Protein AF-A0A7Y8Y1A5-F1 (afdb_monomer_lite)

Structure (mmCIF, N/CA/C/O backbone):
data_AF-A0A7Y8Y1A5-F1
#
_entry.id   AF-A0A7Y8Y1A5-F1
#
loop_
_atom_site.group_PDB
_atom_site.id
_atom_site.type_symbol
_atom_site.label_atom_id
_atom_site.label_alt_id
_atom_site.label_comp_id
_atom_site.label_asym_id
_atom_site.label_entity_id
_atom_site.label_seq_id
_atom_site.pdbx_PDB_ins_code
_atom_site.Cartn_x
_atom_site.Cartn_y
_atom_site.Cartn_z
_atom_site.occupancy
_atom_site.B_iso_or_equiv
_atom_site.auth_seq_id
_atom_site.auth_comp_id
_atom_site.auth_asym_id
_atom_site.auth_atom_id
_atom_site.pdbx_PDB_model_num
ATOM 1 N N . MET A 1 1 ? -33.165 10.543 34.743 1.00 36.28 1 MET A N 1
ATOM 2 C CA . MET A 1 1 ? -31.733 10.177 34.665 1.00 36.28 1 MET A CA 1
ATOM 3 C C . MET A 1 1 ? -31.633 8.753 34.142 1.00 36.28 1 MET A C 1
ATOM 5 O O . MET A 1 1 ? -32.005 7.841 34.863 1.00 36.28 1 MET A O 1
ATOM 9 N N . LYS A 1 2 ? -31.235 8.559 32.878 1.00 34.22 2 LYS A N 1
ATOM 10 C CA . LYS A 1 2 ? -30.906 7.225 32.352 1.00 34.22 2 LYS A CA 1
ATOM 11 C C . LYS A 1 2 ? -29.453 6.919 32.714 1.00 34.22 2 LYS A C 1
ATOM 13 O O . LYS A 1 2 ? -28.606 7.803 32.608 1.00 34.22 2 LYS A O 1
ATOM 18 N N . ALA A 1 3 ? -29.227 5.710 33.216 1.00 34.75 3 ALA A N 1
ATOM 19 C CA . ALA A 1 3 ? -27.954 5.229 33.724 1.00 34.75 3 ALA A CA 1
ATOM 20 C C . ALA A 1 3 ? -26.822 5.446 32.707 1.00 34.75 3 ALA A C 1
ATOM 22 O O . ALA A 1 3 ? -26.944 5.068 31.543 1.00 34.75 3 ALA A O 1
ATOM 23 N N . ARG A 1 4 ? -25.722 6.058 33.162 1.00 38.09 4 ARG A N 1
ATOM 24 C CA . ARG A 1 4 ? -24.427 5.929 32.498 1.00 38.09 4 ARG A CA 1
ATOM 25 C C . ARG A 1 4 ? -23.991 4.488 32.727 1.00 38.09 4 ARG A C 1
ATOM 27 O O . ARG A 1 4 ? -23.640 4.139 33.850 1.00 38.09 4 ARG A O 1
ATOM 34 N N . ASN A 1 5 ? -24.064 3.659 31.693 1.00 34.34 5 ASN A N 1
ATOM 35 C CA . ASN A 1 5 ? -23.315 2.412 31.697 1.00 34.34 5 ASN A CA 1
ATOM 36 C C . ASN A 1 5 ? -21.837 2.808 31.747 1.00 34.34 5 ASN A C 1
ATOM 38 O O . ASN A 1 5 ? -21.352 3.477 30.833 1.00 34.34 5 ASN A O 1
ATOM 42 N N . ASN A 1 6 ? -21.146 2.450 32.830 1.00 35.66 6 ASN A N 1
ATOM 43 C CA . ASN A 1 6 ? -19.694 2.365 32.794 1.00 35.66 6 ASN A CA 1
ATOM 44 C C . ASN A 1 6 ? -19.368 1.397 31.656 1.00 35.66 6 ASN A C 1
ATOM 46 O O . ASN A 1 6 ? -19.831 0.257 31.667 1.00 35.66 6 ASN A O 1
ATOM 50 N N . ILE A 1 7 ? -18.648 1.875 30.643 1.00 41.00 7 ILE A N 1
ATOM 51 C CA . ILE A 1 7 ? -18.104 1.026 29.585 1.00 41.00 7 ILE A CA 1
ATOM 52 C C . ILE A 1 7 ? -16.988 0.218 30.254 1.00 41.00 7 ILE A C 1
ATOM 54 O O . ILE A 1 7 ? -15.828 0.621 30.286 1.00 41.00 7 ILE A O 1
ATOM 58 N N . GLU A 1 8 ? -17.373 -0.866 30.920 1.00 40.62 8 GLU A N 1
ATOM 59 C CA . GLU A 1 8 ? -16.448 -1.801 31.536 1.00 40.62 8 GLU A CA 1
ATOM 60 C C . GLU A 1 8 ? -15.797 -2.619 30.420 1.00 40.62 8 GLU A C 1
ATOM 62 O O . GLU A 1 8 ? -16.447 -3.395 29.723 1.00 40.62 8 GLU A O 1
ATOM 67 N N . THR A 1 9 ? -14.481 -2.446 30.284 1.00 36.97 9 THR A N 1
ATOM 68 C CA . THR A 1 9 ? -13.577 -3.187 29.387 1.00 36.97 9 THR A CA 1
ATOM 69 C C . THR A 1 9 ? -13.780 -2.937 27.891 1.00 36.97 9 THR A C 1
ATOM 71 O O . THR A 1 9 ? -14.479 -3.651 27.182 1.00 36.97 9 THR A O 1
ATOM 74 N N . ILE A 1 10 ? -13.039 -1.956 27.379 1.00 41.09 10 ILE A N 1
ATOM 75 C CA . ILE A 1 10 ? -12.719 -1.855 25.956 1.00 41.09 10 ILE A CA 1
ATOM 76 C C . ILE A 1 10 ? -11.827 -3.048 25.563 1.00 41.09 10 ILE A C 1
ATOM 78 O O . ILE A 1 10 ? -10.679 -3.148 26.002 1.00 41.09 10 ILE A O 1
ATOM 82 N N . THR A 1 11 ? -12.345 -3.945 24.723 1.00 41.59 11 THR A N 1
ATOM 83 C CA . THR A 1 11 ? -11.603 -5.063 24.104 1.00 41.59 11 THR A CA 1
ATOM 84 C C . THR A 1 11 ? -11.140 -4.758 22.670 1.00 41.59 11 THR A C 1
ATOM 86 O O . THR A 1 11 ? -10.810 -5.683 21.937 1.00 41.59 11 THR A O 1
ATOM 89 N N . GLY A 1 12 ? -11.141 -3.483 22.262 1.00 49.41 12 GLY A N 1
ATOM 90 C CA . GLY A 1 12 ? -10.744 -3.024 20.922 1.00 49.41 12 GLY A CA 1
ATOM 91 C C . GLY A 1 12 ? -9.233 -2.827 20.748 1.00 49.41 12 GLY A C 1
ATOM 92 O O . GLY A 1 12 ? -8.458 -3.054 21.682 1.00 49.41 12 GLY A O 1
ATOM 93 N N . ILE A 1 13 ? -8.819 -2.385 19.553 1.00 57.84 13 ILE A N 1
ATOM 94 C CA . ILE A 1 13 ? -7.427 -2.028 19.233 1.00 57.84 13 ILE A CA 1
ATOM 95 C C . ILE A 1 13 ? -6.951 -1.009 20.273 1.00 57.84 13 ILE A C 1
ATOM 97 O O . ILE A 1 13 ? -7.545 0.061 20.437 1.00 57.84 13 ILE A O 1
ATOM 101 N N . LYS A 1 14 ? -5.917 -1.387 21.032 1.00 53.38 14 LYS A N 1
ATOM 102 C CA . LYS A 1 14 ? -5.435 -0.606 22.181 1.00 53.38 14 LYS A CA 1
ATOM 103 C C . LYS A 1 14 ? -4.434 0.469 21.781 1.00 53.38 14 LYS A C 1
ATOM 105 O O . LYS A 1 14 ? -4.364 1.492 22.451 1.00 53.38 14 LYS A O 1
ATOM 110 N N . GLU A 1 15 ? -3.696 0.247 20.699 1.00 59.88 15 GLU A N 1
ATOM 111 C CA . GLU A 1 15 ? -2.704 1.181 20.184 1.00 59.88 15 GLU A CA 1
ATOM 112 C C . GLU A 1 15 ? -2.468 0.903 18.698 1.00 59.88 15 GLU A C 1
ATOM 114 O O . GLU A 1 15 ? -2.483 -0.254 18.275 1.00 59.88 15 GLU A O 1
ATOM 119 N N . PHE A 1 16 ? -2.286 1.965 17.915 1.00 69.12 16 PHE A N 1
ATOM 120 C CA . PHE A 1 16 ? -1.773 1.861 16.552 1.00 69.12 16 PHE A CA 1
ATOM 121 C C . PHE A 1 16 ? -0.279 2.059 16.592 1.00 69.12 16 PHE A C 1
ATOM 123 O O . PHE A 1 16 ? 0.204 2.992 17.235 1.00 69.12 16 PHE A O 1
ATOM 130 N N . ASP A 1 17 ? 0.422 1.236 15.836 1.00 77.06 17 ASP A N 1
ATOM 131 C CA . ASP A 1 17 ? 1.867 1.271 15.771 1.00 77.06 17 ASP A CA 1
ATOM 132 C C . ASP A 1 17 ? 2.297 1.743 14.381 1.00 77.06 17 ASP A C 1
ATOM 134 O O . ASP A 1 17 ? 2.280 0.988 13.413 1.00 77.06 17 ASP A O 1
ATOM 138 N N . LEU A 1 18 ? 2.663 3.023 14.278 1.00 80.38 18 LEU A N 1
ATOM 139 C CA . LEU A 1 18 ? 3.147 3.634 13.031 1.00 80.38 18 LEU A CA 1
ATOM 140 C C . LEU A 1 18 ? 4.571 3.184 12.652 1.00 80.38 18 LEU A C 1
ATOM 142 O O . LEU A 1 18 ? 5.098 3.600 11.613 1.00 80.38 18 LEU A O 1
ATOM 146 N N . ASP A 1 19 ? 5.180 2.359 13.501 1.00 84.19 19 ASP A N 1
ATOM 147 C CA . ASP A 1 19 ? 6.489 1.751 13.321 1.00 84.19 19 ASP A CA 1
ATOM 148 C C . ASP A 1 19 ? 6.373 0.236 13.044 1.00 84.19 19 ASP A C 1
ATOM 150 O O . ASP A 1 19 ? 7.375 -0.398 12.716 1.00 84.19 19 ASP A O 1
ATOM 154 N N . ALA A 1 20 ? 5.164 -0.342 13.096 1.00 88.19 20 ALA A N 1
ATOM 155 C CA . ALA A 1 20 ? 4.931 -1.755 12.810 1.00 88.19 20 ALA A CA 1
ATOM 156 C C . ALA A 1 20 ? 5.167 -2.096 11.336 1.00 88.19 20 ALA A C 1
ATOM 158 O O . ALA A 1 20 ? 4.709 -1.386 10.437 1.00 88.19 20 ALA A O 1
ATOM 159 N N . ASP A 1 21 ? 5.814 -3.233 11.092 1.00 94.12 21 ASP A N 1
ATOM 160 C CA . ASP A 1 21 ? 6.070 -3.741 9.746 1.00 94.12 21 ASP A CA 1
ATOM 161 C C . ASP A 1 21 ? 4.792 -3.863 8.900 1.00 94.12 21 ASP A C 1
ATOM 163 O O . ASP A 1 21 ? 3.696 -4.143 9.393 1.00 94.12 21 ASP A O 1
ATOM 167 N N . ILE A 1 22 ? 4.965 -3.668 7.595 1.00 95.06 22 ILE A N 1
ATOM 168 C CA . ILE A 1 22 ? 3.932 -3.876 6.583 1.00 95.06 22 ILE A CA 1
ATOM 169 C C . ILE A 1 22 ? 4.047 -5.326 6.127 1.00 95.06 22 ILE A C 1
ATOM 171 O O . ILE A 1 22 ? 5.069 -5.730 5.566 1.00 95.06 22 ILE A O 1
ATOM 175 N N . ILE A 1 23 ? 3.001 -6.110 6.366 1.00 95.06 23 ILE A N 1
ATOM 176 C CA . ILE A 1 23 ? 2.947 -7.517 5.976 1.00 95.06 23 ILE A CA 1
ATOM 177 C C . ILE A 1 23 ? 1.798 -7.668 4.969 1.00 95.06 23 ILE A C 1
ATOM 179 O O . ILE A 1 23 ? 0.635 -7.656 5.390 1.00 95.06 23 ILE A O 1
ATOM 183 N N . PRO A 1 24 ? 2.094 -7.793 3.658 1.00 93.94 24 PRO A N 1
ATOM 184 C CA . PRO A 1 24 ? 1.080 -8.061 2.637 1.00 93.94 24 PRO A CA 1
ATOM 185 C C . PRO A 1 24 ? 0.185 -9.249 3.019 1.00 93.94 24 PRO A C 1
ATOM 187 O O . PRO A 1 24 ? 0.604 -10.132 3.769 1.00 93.94 24 PRO A O 1
ATOM 190 N N . GLU A 1 25 ? -1.075 -9.225 2.582 1.00 91.94 25 GLU A N 1
ATOM 191 C CA . GLU A 1 25 ? -2.164 -10.150 2.970 1.00 91.94 25 GLU A CA 1
ATOM 192 C C . GLU A 1 25 ? -2.549 -10.186 4.463 1.00 91.94 25 GLU A C 1
ATOM 194 O O . GLU A 1 25 ? -3.596 -10.733 4.819 1.00 91.94 25 GLU A O 1
ATOM 199 N N . VAL A 1 26 ? -1.735 -9.622 5.360 1.00 93.75 26 VAL A N 1
ATOM 200 C CA . VAL A 1 26 ? -1.949 -9.695 6.810 1.00 93.75 26 VAL A CA 1
ATOM 201 C C . VAL A 1 26 ? -2.418 -8.357 7.357 1.00 93.75 26 VAL A C 1
ATOM 203 O O . VAL A 1 26 ? -3.487 -8.310 7.969 1.00 93.75 26 VAL A O 1
ATOM 206 N N . GLY A 1 27 ? -1.640 -7.291 7.160 1.00 92.38 27 GLY A N 1
ATOM 207 C CA . GLY A 1 27 ? -1.951 -5.962 7.675 1.00 92.38 27 GLY A CA 1
ATOM 208 C C . GLY A 1 27 ? -0.736 -5.062 7.923 1.00 92.38 27 GLY A C 1
ATOM 209 O O . GLY A 1 27 ? 0.403 -5.399 7.597 1.00 92.38 27 GLY A O 1
ATOM 210 N N . ALA A 1 28 ? -1.008 -3.893 8.497 1.00 91.75 28 ALA A N 1
ATOM 211 C CA . ALA A 1 28 ? -0.037 -2.861 8.846 1.00 91.75 28 ALA A CA 1
ATOM 212 C C . ALA A 1 28 ? -0.568 -2.016 10.019 1.00 91.75 28 ALA A C 1
ATOM 214 O O . ALA A 1 28 ? -1.725 -2.143 10.424 1.00 91.75 28 ALA A O 1
ATOM 215 N N . GLY A 1 29 ? 0.268 -1.154 10.599 1.00 83.88 29 GLY A N 1
ATOM 216 C CA . GLY A 1 29 ? -0.154 -0.227 11.655 1.00 83.88 29 GLY A CA 1
ATOM 217 C C . GLY A 1 29 ? -0.485 -0.892 12.997 1.00 83.88 29 GLY A C 1
ATOM 218 O O . GLY A 1 29 ? -1.188 -0.296 13.814 1.00 83.88 29 GLY A O 1
ATOM 219 N N . GLY A 1 30 ? -0.061 -2.145 13.206 1.00 82.50 30 GLY A N 1
ATOM 220 C CA . GLY A 1 30 ? -0.502 -2.981 14.330 1.00 82.50 30 GLY A CA 1
ATOM 221 C C . GLY A 1 30 ? -1.904 -3.588 14.154 1.00 82.50 30 GLY A C 1
ATOM 222 O O . GLY A 1 30 ? -2.476 -4.099 15.115 1.00 82.50 30 GLY A O 1
ATOM 223 N N . ILE A 1 31 ? -2.462 -3.542 12.939 1.00 87.62 31 ILE A N 1
ATOM 224 C CA . ILE A 1 31 ? -3.803 -4.030 12.587 1.00 87.62 31 ILE A CA 1
ATOM 225 C C . ILE A 1 31 ? -3.691 -5.136 11.546 1.00 87.62 31 ILE A C 1
ATOM 227 O O . ILE A 1 31 ? -2.750 -5.165 10.759 1.00 87.62 31 ILE A O 1
ATOM 231 N N . SER A 1 32 ? -4.682 -6.023 11.509 1.00 91.94 32 SER A N 1
ATOM 232 C CA . SER A 1 32 ? -4.831 -7.046 10.476 1.00 91.94 32 SER A CA 1
ATOM 233 C C . SER A 1 32 ? -6.150 -6.927 9.714 1.00 91.94 32 SER A C 1
ATOM 235 O O . SER A 1 32 ? -7.126 -6.402 10.244 1.00 91.94 32 SER A O 1
ATOM 237 N N . PHE A 1 33 ? -6.240 -7.504 8.514 1.00 92.31 33 PHE A N 1
ATOM 238 C CA . PHE A 1 33 ? -7.508 -7.606 7.768 1.00 92.31 33 PHE A CA 1
ATOM 239 C C . PHE A 1 33 ? -8.590 -8.435 8.485 1.00 92.31 33 PHE A C 1
ATOM 241 O O . PHE A 1 33 ? -9.762 -8.392 8.121 1.00 92.31 33 PHE A O 1
ATOM 248 N N . LYS A 1 34 ? -8.229 -9.161 9.554 1.00 90.31 34 LYS A N 1
ATOM 249 C CA . LYS A 1 34 ? -9.193 -9.844 10.432 1.00 90.31 34 LYS A CA 1
ATOM 250 C C . LYS A 1 34 ? -9.935 -8.876 11.354 1.00 90.31 34 LYS A C 1
ATOM 252 O O . LYS A 1 34 ? -10.951 -9.262 11.929 1.00 90.31 34 LYS A O 1
ATOM 257 N N . ASN A 1 35 ? -9.420 -7.659 11.525 1.00 89.06 35 ASN A N 1
ATOM 258 C CA . ASN A 1 35 ? -10.078 -6.637 12.319 1.00 89.06 35 ASN A CA 1
ATOM 259 C C . ASN A 1 35 ? -11.314 -6.090 11.600 1.00 89.06 35 ASN A C 1
ATOM 261 O O . ASN A 1 35 ? -11.383 -6.015 10.374 1.00 89.06 35 ASN A O 1
ATOM 265 N N . THR A 1 36 ? -12.299 -5.693 12.394 1.00 84.31 36 THR A N 1
ATOM 266 C CA . THR A 1 36 ? -13.582 -5.156 11.931 1.00 84.31 36 THR A CA 1
ATOM 267 C C . THR A 1 36 ? -13.803 -3.760 12.483 1.00 84.31 36 THR A C 1
ATOM 269 O O . THR A 1 36 ? -13.158 -3.364 13.450 1.00 84.31 36 THR A O 1
ATOM 272 N N . LEU A 1 37 ? -14.779 -3.030 11.938 1.00 79.75 37 LEU A N 1
ATOM 273 C CA . LEU A 1 37 ? -15.158 -1.698 12.423 1.00 79.75 37 LEU A CA 1
ATOM 274 C C . LEU A 1 37 ? -15.346 -1.622 13.953 1.00 79.75 37 LEU A C 1
ATOM 276 O O . LEU A 1 37 ? -14.997 -0.614 14.563 1.00 79.75 37 LEU A O 1
ATOM 280 N N . LYS A 1 38 ? -15.859 -2.688 14.583 1.00 79.94 38 LYS A N 1
ATOM 281 C CA . LYS A 1 38 ? -16.069 -2.743 16.041 1.00 79.94 38 LYS A CA 1
ATOM 282 C C . LYS A 1 38 ? -14.763 -2.667 16.829 1.00 79.94 38 LYS A C 1
ATOM 284 O O . LYS A 1 38 ? -14.738 -2.092 17.911 1.00 79.94 38 LYS A O 1
ATOM 289 N N . ASP A 1 39 ? -13.670 -3.178 16.272 1.00 79.38 39 ASP A N 1
ATOM 290 C CA . ASP A 1 39 ? -12.363 -3.146 16.931 1.00 79.38 39 ASP A CA 1
ATOM 291 C C . ASP A 1 39 ? -11.798 -1.718 17.014 1.00 79.38 39 ASP A C 1
ATOM 293 O O . ASP A 1 39 ? -10.939 -1.444 17.851 1.00 79.38 39 ASP A O 1
ATOM 297 N N . PHE A 1 40 ? -12.312 -0.793 16.196 1.00 75.25 40 PHE A N 1
ATOM 298 C CA . PHE A 1 40 ? -11.948 0.625 16.198 1.00 75.25 40 PHE A CA 1
ATOM 299 C C . PHE A 1 40 ? -12.852 1.477 17.098 1.00 75.25 40 PHE A C 1
ATOM 301 O O . PHE A 1 40 ? -12.595 2.671 17.243 1.00 75.25 40 PHE A O 1
ATOM 308 N N . GLU A 1 41 ? -13.898 0.917 17.715 1.00 71.00 41 GLU A N 1
ATOM 309 C CA . GLU A 1 41 ? -14.878 1.686 18.499 1.00 71.00 41 GLU A CA 1
ATOM 310 C C . GLU A 1 41 ? -14.203 2.499 19.612 1.00 71.00 41 GLU A C 1
ATOM 312 O O . GLU A 1 41 ? -14.501 3.678 19.810 1.00 71.00 41 GLU A O 1
ATOM 317 N N . SER A 1 42 ? -13.217 1.908 20.285 1.00 65.88 42 SER A N 1
ATOM 318 C CA . SER A 1 42 ? -12.428 2.571 21.323 1.00 65.88 42 SER A CA 1
ATOM 319 C C . SER A 1 42 ? -11.563 3.700 20.813 1.00 65.88 42 SER A C 1
ATOM 321 O O . SER A 1 42 ? -11.377 4.685 21.506 1.00 65.88 42 SER A O 1
ATOM 323 N N . VAL A 1 43 ? -11.034 3.565 19.607 1.00 64.56 43 VAL A N 1
ATOM 324 C CA . VAL A 1 43 ? -10.165 4.551 18.972 1.00 64.56 43 VAL A CA 1
ATOM 325 C C . VAL A 1 43 ? -10.988 5.754 18.540 1.00 64.56 43 VAL A C 1
ATOM 327 O O . VAL A 1 43 ? -10.640 6.893 18.841 1.00 64.56 43 VAL A O 1
ATOM 330 N N . ILE A 1 44 ? -12.109 5.480 17.873 1.00 63.75 44 ILE A N 1
ATOM 331 C CA . ILE A 1 44 ? -13.072 6.484 17.420 1.00 63.75 44 ILE A CA 1
ATOM 332 C C . ILE A 1 44 ? -13.573 7.299 18.620 1.00 63.75 44 ILE A C 1
ATOM 334 O O . ILE A 1 44 ? -13.705 8.520 18.540 1.00 63.75 44 ILE A O 1
ATOM 338 N N . THR A 1 45 ? -13.823 6.632 19.750 1.00 60.75 45 THR A N 1
ATOM 339 C CA . THR A 1 45 ? -14.352 7.267 20.965 1.00 60.75 45 THR A CA 1
ATOM 340 C C . THR A 1 45 ? -13.274 7.895 21.853 1.00 60.75 45 THR A C 1
ATOM 342 O O . THR A 1 45 ? -13.528 8.944 22.439 1.00 60.75 45 THR A O 1
ATOM 345 N N . ALA A 1 46 ? -12.063 7.332 21.938 1.00 54.31 46 ALA A N 1
ATOM 346 C CA . ALA A 1 46 ? -10.956 7.868 22.742 1.00 54.31 46 ALA A CA 1
ATOM 347 C C . ALA A 1 46 ? -10.399 9.182 22.188 1.00 54.31 46 ALA A C 1
ATOM 349 O O . ALA A 1 46 ? -9.910 10.005 22.952 1.00 54.31 46 ALA A O 1
ATOM 350 N N . ASN A 1 47 ? -10.546 9.422 20.886 1.00 50.84 47 ASN A N 1
ATOM 351 C CA . ASN A 1 47 ? -10.184 10.677 20.229 1.00 50.84 47 ASN A CA 1
ATOM 352 C C . ASN A 1 47 ? -11.016 11.892 20.716 1.00 50.84 47 ASN A C 1
ATOM 354 O O . ASN A 1 47 ? -10.714 13.033 20.373 1.00 50.84 47 ASN A O 1
ATOM 358 N N . LEU A 1 48 ? -12.059 11.659 21.529 1.00 46.28 48 LEU A N 1
ATOM 359 C CA . LEU A 1 48 ? -12.762 12.694 22.298 1.00 46.28 48 LEU A CA 1
ATOM 360 C C . LEU A 1 48 ? -11.966 13.181 23.525 1.00 46.28 48 LEU A C 1
ATOM 362 O O . LEU A 1 48 ? -12.375 14.155 24.154 1.00 46.28 48 LEU A O 1
ATOM 366 N N . PHE A 1 49 ? -10.847 12.533 23.868 1.00 42.75 49 PHE A N 1
ATOM 367 C CA . PHE A 1 49 ? -9.999 12.873 25.007 1.00 42.75 49 PHE A CA 1
ATOM 368 C C . PHE A 1 49 ? -8.567 13.164 24.533 1.00 42.75 49 PHE A C 1
ATOM 370 O O . PHE A 1 49 ? -7.899 12.345 23.909 1.00 42.75 49 PHE A O 1
ATOM 377 N N . GLU A 1 50 ? -8.139 14.396 24.791 1.00 45.25 50 GLU A N 1
ATOM 378 C CA . GLU A 1 50 ? -6.963 15.078 24.250 1.00 45.25 50 GLU A CA 1
ATOM 379 C C . GLU A 1 50 ? -5.654 14.280 24.377 1.00 45.25 50 GLU A C 1
ATOM 381 O O . GLU A 1 50 ? -5.072 14.175 25.455 1.00 45.25 50 GLU A O 1
ATOM 386 N N . ASN A 1 51 ? -5.121 13.793 23.252 1.00 50.16 51 ASN A N 1
ATOM 387 C CA . ASN A 1 51 ? -3.712 13.422 23.155 1.00 50.16 51 ASN A CA 1
ATOM 388 C C . ASN A 1 51 ? -3.097 14.118 21.930 1.00 50.16 51 ASN A C 1
ATOM 390 O O . ASN A 1 51 ? -3.318 13.731 20.786 1.00 50.16 51 ASN A O 1
ATOM 394 N N . HIS A 1 52 ? -2.366 15.212 22.164 1.00 51.03 52 HIS A N 1
ATOM 395 C CA . HIS A 1 52 ? -2.031 16.226 21.149 1.00 51.03 52 HIS A CA 1
ATOM 396 C C . HIS A 1 52 ? -1.084 15.774 20.017 1.00 51.03 52 HIS A C 1
ATOM 398 O O . HIS A 1 52 ? -0.896 16.519 19.054 1.00 51.03 52 HIS A O 1
ATOM 404 N N . ASN A 1 53 ? -0.497 14.577 20.102 1.00 57.88 53 ASN A N 1
ATOM 405 C CA . ASN A 1 53 ? 0.495 14.094 19.135 1.00 57.88 53 ASN A CA 1
ATOM 406 C C . ASN A 1 53 ? -0.089 13.225 18.014 1.00 57.88 53 ASN A C 1
ATOM 408 O O . ASN A 1 53 ? 0.520 13.145 16.948 1.00 57.88 53 ASN A O 1
ATOM 412 N N . THR A 1 54 ? -1.267 12.634 18.217 1.00 64.56 54 THR A N 1
ATOM 413 C CA . THR A 1 54 ? -1.905 11.734 17.249 1.00 64.56 54 THR A CA 1
ATOM 414 C C . THR A 1 54 ? -3.265 12.292 16.870 1.00 64.56 54 THR A C 1
ATOM 416 O O . THR A 1 54 ? -4.075 12.622 17.729 1.00 64.56 54 THR A O 1
ATOM 419 N N . LYS A 1 55 ? -3.524 12.409 15.570 1.00 72.94 55 LYS A N 1
ATOM 420 C CA . LYS A 1 55 ? -4.812 12.840 15.032 1.00 72.94 55 LYS A CA 1
ATOM 421 C C . LYS A 1 55 ? -5.455 11.665 14.324 1.00 72.94 55 LYS A C 1
ATOM 423 O O . LYS A 1 55 ? -4.926 11.206 13.310 1.00 72.94 55 LYS A O 1
ATOM 428 N N . ILE A 1 56 ? -6.598 11.221 14.834 1.00 75.56 56 ILE A N 1
ATOM 429 C CA . ILE A 1 56 ? -7.476 10.314 14.097 1.00 75.56 56 ILE A CA 1
ATOM 430 C C . ILE A 1 56 ? -8.547 11.144 13.381 1.00 75.56 56 ILE A C 1
ATOM 432 O O . ILE A 1 56 ? -9.150 12.046 13.967 1.00 75.56 56 ILE A O 1
ATOM 436 N N . LYS A 1 57 ? -8.759 10.859 12.100 1.00 79.69 57 LYS A N 1
ATOM 437 C CA . LYS A 1 57 ? -9.784 11.452 11.243 1.00 79.69 57 LYS A CA 1
ATOM 438 C C . LYS A 1 57 ? -10.650 10.335 10.677 1.00 79.69 57 LYS A C 1
ATOM 440 O O . LYS A 1 57 ? -10.134 9.290 10.290 1.00 79.69 57 LYS A O 1
ATOM 445 N N . HIS A 1 58 ? -11.950 10.593 10.596 1.00 82.25 58 HIS A N 1
ATOM 446 C CA . HIS A 1 58 ? -12.907 9.690 9.972 1.00 82.25 58 HIS A CA 1
ATOM 447 C C . HIS A 1 58 ? -13.599 10.398 8.814 1.00 82.25 58 HIS A C 1
ATOM 449 O O . HIS A 1 58 ? -14.046 11.536 8.962 1.00 82.25 58 HIS A O 1
ATOM 455 N N . GLU A 1 59 ? -13.688 9.721 7.678 1.00 85.81 59 GLU A N 1
ATOM 456 C CA . GLU A 1 59 ? -14.486 10.141 6.528 1.00 85.81 59 GLU A CA 1
ATOM 457 C C . GLU A 1 59 ? -15.392 8.984 6.127 1.00 85.81 59 GLU A C 1
ATOM 459 O O . GLU A 1 59 ? -15.014 7.822 6.255 1.00 85.81 59 GLU A O 1
ATOM 464 N N . VAL A 1 60 ? -16.602 9.293 5.677 1.00 86.31 60 VAL A N 1
ATOM 465 C CA . VAL A 1 60 ? -17.572 8.283 5.255 1.00 86.31 60 VAL A CA 1
ATOM 466 C C . VAL A 1 60 ? -18.112 8.701 3.901 1.00 86.31 60 VAL A C 1
ATOM 468 O O . VAL A 1 60 ? -18.534 9.848 3.739 1.00 86.31 60 VAL A O 1
ATOM 471 N N . ASP A 1 61 ? -18.098 7.779 2.946 1.00 89.69 61 ASP A N 1
ATOM 472 C CA . ASP A 1 61 ? -18.779 7.940 1.667 1.00 89.69 61 ASP A CA 1
ATOM 473 C C . ASP A 1 61 ? -19.941 6.936 1.526 1.00 89.69 61 ASP A C 1
ATOM 475 O O . ASP A 1 61 ? -20.419 6.368 2.507 1.00 89.69 61 ASP A O 1
ATOM 479 N N . SER A 1 62 ? -20.461 6.753 0.309 1.00 85.38 62 SER A N 1
ATOM 480 C CA . SER A 1 62 ? -21.585 5.840 0.054 1.00 85.38 62 SER A CA 1
ATOM 481 C C . SER A 1 62 ? -21.288 4.344 0.255 1.00 85.38 62 SER A C 1
ATOM 483 O O . SER A 1 62 ? -22.232 3.561 0.346 1.00 85.38 62 SER A O 1
ATOM 485 N N . LYS A 1 63 ? -20.016 3.931 0.274 1.00 89.56 63 LYS A N 1
ATOM 486 C CA . LYS A 1 63 ? -19.572 2.528 0.313 1.00 89.56 63 LYS A CA 1
ATOM 487 C C . LYS A 1 63 ? -18.570 2.240 1.428 1.00 89.56 63 LYS A C 1
ATOM 489 O O . LYS A 1 63 ? -18.558 1.119 1.931 1.00 89.56 63 LYS A O 1
ATOM 494 N N . TYR A 1 64 ? -17.778 3.226 1.834 1.00 90.19 64 TYR A N 1
ATOM 495 C CA . TYR A 1 64 ? -16.629 3.017 2.700 1.00 90.19 64 TYR A CA 1
ATOM 496 C C . TYR A 1 64 ? -16.576 3.995 3.874 1.00 90.19 64 TYR A C 1
ATOM 498 O O . TYR A 1 64 ? -17.007 5.149 3.795 1.00 90.19 64 TYR A O 1
ATOM 506 N N . ILE A 1 65 ? -16.000 3.513 4.975 1.00 88.12 65 ILE A N 1
ATOM 507 C CA . ILE A 1 65 ? -15.485 4.332 6.072 1.00 88.12 65 ILE A CA 1
ATOM 508 C C . ILE A 1 65 ? -13.971 4.363 5.938 1.00 88.12 65 ILE A C 1
ATOM 510 O O . ILE A 1 65 ? -13.318 3.322 5.902 1.00 88.12 65 ILE A O 1
ATOM 514 N N . PHE A 1 66 ? -13.413 5.562 5.950 1.00 87.69 66 PHE A N 1
ATOM 515 C CA . PHE A 1 66 ? -11.983 5.783 6.010 1.00 87.69 66 PHE A CA 1
ATOM 516 C C . PHE A 1 66 ? -11.595 6.207 7.418 1.00 87.69 66 PHE A C 1
ATOM 518 O O . PHE A 1 66 ? -12.148 7.166 7.962 1.00 87.69 66 PHE A O 1
ATOM 525 N N . ILE A 1 67 ? -10.620 5.515 8.002 1.00 86.38 67 ILE A N 1
ATOM 526 C CA . ILE A 1 67 ? -10.021 5.888 9.282 1.00 86.38 67 ILE A CA 1
ATOM 527 C C . ILE A 1 67 ? -8.565 6.242 9.019 1.00 86.38 67 ILE A C 1
ATOM 529 O O . ILE A 1 67 ? -7.764 5.379 8.678 1.00 86.38 67 ILE A O 1
ATOM 533 N N . THR A 1 68 ? -8.214 7.516 9.170 1.00 84.06 68 THR A N 1
ATOM 534 C CA . THR A 1 68 ? -6.843 8.005 8.998 1.00 84.06 68 THR A CA 1
ATOM 535 C C . THR A 1 68 ? -6.244 8.356 10.345 1.00 84.06 68 THR A C 1
ATOM 537 O O . THR A 1 68 ? -6.772 9.192 11.071 1.00 84.06 68 THR A O 1
ATOM 540 N N . LEU A 1 69 ? -5.102 7.760 10.648 1.00 77.88 69 LEU A N 1
ATOM 541 C CA . LEU A 1 69 ? -4.244 8.074 11.774 1.00 77.88 69 LEU A CA 1
ATOM 542 C C . LEU A 1 69 ? -3.028 8.843 11.285 1.00 77.88 69 LEU A C 1
ATOM 544 O O . LEU A 1 69 ? -2.343 8.416 10.362 1.00 77.88 69 LEU A O 1
ATOM 548 N N . SER A 1 70 ? -2.738 9.972 11.921 1.00 75.88 70 SER A N 1
ATOM 549 C CA . SER A 1 70 ? -1.560 10.771 11.593 1.00 75.88 70 SER A CA 1
ATOM 550 C C . SER A 1 70 ? -0.836 11.248 12.847 1.00 75.88 70 SER A C 1
ATOM 552 O O . SER A 1 70 ? -1.464 11.708 13.799 1.00 75.88 70 SER A O 1
ATOM 554 N N . SER A 1 71 ? 0.492 11.151 12.851 1.00 73.25 71 SER A N 1
ATOM 555 C CA . SER A 1 71 ? 1.353 11.636 13.936 1.00 73.25 71 SER A CA 1
ATOM 556 C C . SER A 1 71 ? 2.689 12.098 13.374 1.00 73.25 71 SER A C 1
ATOM 558 O O . SER A 1 71 ? 3.332 11.365 12.634 1.00 73.25 71 SER A O 1
ATOM 560 N N . GLN A 1 72 ? 3.114 13.322 13.708 1.00 71.81 72 GLN A N 1
ATOM 561 C CA . GLN A 1 72 ? 4.452 13.849 13.376 1.00 71.81 72 GLN A CA 1
ATOM 562 C C . GLN A 1 72 ? 4.909 13.555 11.930 1.00 71.81 72 GLN A C 1
ATOM 564 O O . GLN A 1 72 ? 6.025 13.105 11.689 1.00 71.81 72 GLN A O 1
ATOM 569 N N . LYS A 1 73 ? 4.024 13.847 10.968 1.00 77.75 73 LYS A N 1
ATOM 570 C CA . LYS A 1 73 ? 4.119 13.563 9.524 1.00 77.75 73 LYS A CA 1
ATOM 571 C C . LYS A 1 73 ? 3.814 12.130 9.104 1.00 77.75 73 LYS A C 1
ATOM 573 O O . LYS A 1 73 ? 3.325 12.008 8.002 1.00 77.75 73 LYS A O 1
ATOM 578 N N . LYS A 1 74 ? 3.953 11.107 9.938 1.00 83.19 74 LYS A N 1
ATOM 579 C CA . LYS A 1 74 ? 3.557 9.728 9.612 1.00 83.19 74 LYS A CA 1
ATOM 580 C C . LYS A 1 74 ? 2.047 9.631 9.412 1.00 83.19 74 LYS A C 1
ATOM 582 O O . LYS A 1 74 ? 1.293 10.244 10.172 1.00 83.19 74 LYS A O 1
ATOM 587 N N . GLU A 1 75 ? 1.606 8.850 8.433 1.00 86.25 75 GLU A N 1
ATOM 588 C CA . GLU A 1 75 ? 0.186 8.623 8.178 1.00 86.25 75 GLU A CA 1
ATOM 589 C C . GLU A 1 75 ? -0.092 7.153 7.872 1.00 86.25 75 GLU A C 1
ATOM 591 O O . GLU A 1 75 ? 0.630 6.500 7.122 1.00 86.25 75 GLU A O 1
ATOM 596 N N . PHE A 1 76 ? -1.159 6.646 8.470 1.00 88.75 76 PHE A N 1
ATOM 597 C CA . PHE A 1 76 ? -1.707 5.325 8.232 1.00 88.75 76 PHE A CA 1
ATOM 598 C C . PHE A 1 76 ? -3.211 5.470 8.031 1.00 88.75 76 PHE A C 1
ATOM 600 O O . PHE A 1 76 ? -3.871 6.208 8.761 1.00 88.75 76 PHE A O 1
ATOM 607 N N . LYS A 1 77 ? -3.770 4.795 7.038 1.00 91.75 77 LYS A N 1
ATOM 608 C CA . LYS A 1 77 ? -5.193 4.877 6.712 1.00 91.75 77 LYS A CA 1
ATOM 609 C C . LYS A 1 77 ? -5.738 3.478 6.488 1.00 91.75 77 LYS A C 1
ATOM 611 O O . LYS A 1 77 ? -5.094 2.684 5.817 1.00 91.75 77 LYS A O 1
ATOM 616 N N . THR A 1 78 ? -6.926 3.203 7.009 1.00 92.19 78 THR A N 1
ATOM 617 C CA . THR A 1 78 ? -7.704 2.007 6.675 1.00 92.19 78 THR A CA 1
ATOM 618 C C . THR A 1 78 ? -8.968 2.390 5.928 1.00 92.19 78 THR A C 1
ATOM 620 O O . THR A 1 78 ? -9.579 3.429 6.197 1.00 92.19 78 THR A O 1
ATOM 623 N N . GLU A 1 79 ? -9.357 1.534 4.994 1.00 94.38 79 GLU A N 1
ATOM 624 C CA . GLU A 1 79 ? -10.629 1.582 4.289 1.00 94.38 79 GLU A CA 1
ATOM 625 C C . GLU A 1 79 ? -11.476 0.389 4.720 1.00 94.38 79 GLU A C 1
ATOM 627 O O . GLU A 1 79 ? -11.020 -0.755 4.701 1.00 94.38 79 GLU A O 1
ATOM 632 N N . ILE A 1 80 ? -12.703 0.660 5.150 1.00 92.31 80 ILE A N 1
ATOM 633 C CA . ILE A 1 80 ? -13.621 -0.333 5.699 1.00 92.31 80 ILE A CA 1
ATOM 634 C C . ILE A 1 80 ? -14.895 -0.321 4.865 1.00 92.31 80 ILE A C 1
ATOM 636 O O . ILE A 1 80 ? -15.551 0.713 4.751 1.00 92.31 80 ILE A O 1
ATOM 640 N N . ASP A 1 81 ? -15.274 -1.473 4.320 1.00 92.00 81 ASP A N 1
ATOM 641 C CA . ASP A 1 81 ? -16.526 -1.644 3.584 1.00 92.00 81 ASP A CA 1
ATOM 642 C C . ASP A 1 81 ? -17.729 -1.535 4.535 1.00 92.00 81 ASP A C 1
ATOM 644 O O . ASP A 1 81 ? -17.821 -2.245 5.538 1.00 92.00 81 ASP A O 1
ATOM 648 N N . LEU A 1 82 ? -18.661 -0.628 4.226 1.00 87.94 82 LEU A N 1
ATOM 649 C CA . LEU A 1 82 ? -19.815 -0.325 5.080 1.00 87.94 82 LEU A CA 1
ATOM 650 C C . LEU A 1 82 ? -20.790 -1.497 5.221 1.00 87.94 82 LEU A C 1
ATOM 652 O O . LEU A 1 82 ? -21.477 -1.600 6.237 1.00 87.94 82 LEU A O 1
ATOM 656 N N . LEU A 1 83 ? -20.884 -2.360 4.207 1.00 88.50 83 LEU A N 1
ATOM 657 C CA . LEU A 1 83 ? -21.841 -3.463 4.186 1.00 88.50 83 LEU A CA 1
ATOM 658 C C . LEU A 1 83 ? -21.366 -4.632 5.056 1.00 88.50 83 LEU A C 1
ATOM 660 O O . LEU A 1 83 ? -22.157 -5.251 5.767 1.00 88.50 83 LEU A O 1
ATOM 664 N N . THR A 1 84 ? -20.077 -4.946 4.980 1.00 89.88 84 THR A N 1
ATOM 665 C CA . 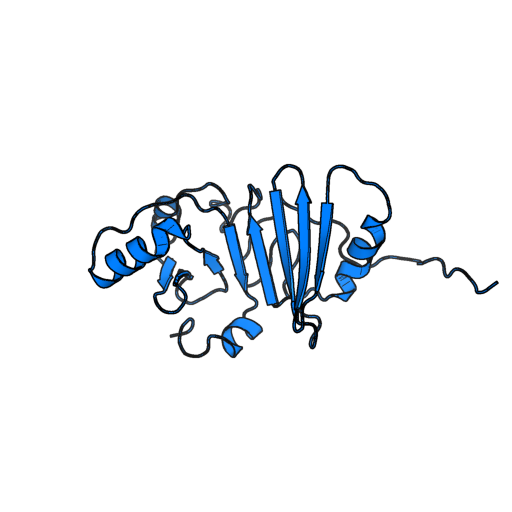THR A 1 84 ? -19.452 -6.091 5.650 1.00 89.88 84 THR A CA 1
ATOM 666 C C . THR A 1 84 ? -18.781 -5.714 6.966 1.00 89.88 84 THR A C 1
ATOM 668 O O . THR A 1 84 ? -18.587 -6.576 7.823 1.00 89.88 84 THR A O 1
ATOM 671 N N . GLY A 1 85 ? -18.418 -4.441 7.142 1.00 87.00 85 GLY A N 1
ATOM 672 C CA . GLY A 1 85 ? -17.634 -3.949 8.272 1.00 87.00 85 GLY A CA 1
ATOM 673 C C . GLY A 1 85 ? -16.184 -4.444 8.287 1.00 87.00 85 GLY A C 1
ATOM 674 O O . GLY A 1 85 ? -15.515 -4.288 9.314 1.00 87.00 85 GLY A O 1
ATOM 675 N N . LYS A 1 86 ? -15.715 -5.066 7.195 1.00 93.06 86 LYS A N 1
ATOM 676 C CA . LYS A 1 86 ? -14.346 -5.571 7.033 1.00 93.06 86 LYS A CA 1
ATOM 677 C C . LYS A 1 86 ? -13.431 -4.487 6.473 1.00 93.06 86 LYS A C 1
ATOM 679 O O . LYS A 1 86 ? -13.862 -3.665 5.666 1.00 93.06 86 LYS A O 1
ATOM 684 N N . ILE A 1 87 ? -12.163 -4.523 6.872 1.00 94.00 87 ILE A N 1
ATOM 685 C CA . ILE A 1 87 ? -11.118 -3.719 6.235 1.00 94.00 87 ILE A CA 1
ATOM 686 C C . ILE A 1 87 ? -10.855 -4.297 4.842 1.00 94.00 87 ILE A C 1
ATOM 688 O O . ILE A 1 87 ? -10.644 -5.501 4.716 1.00 94.00 87 ILE A O 1
ATOM 692 N N . VAL A 1 88 ? -10.869 -3.448 3.817 1.00 95.81 88 VAL A N 1
ATOM 693 C CA . VAL A 1 88 ? -10.618 -3.840 2.420 1.00 95.81 88 VAL A CA 1
ATOM 694 C C . VAL A 1 88 ? -9.254 -3.380 1.922 1.00 95.81 88 VAL A C 1
ATOM 696 O O . VAL A 1 88 ? -8.644 -4.066 1.107 1.00 95.81 88 VAL A O 1
ATOM 699 N N . SER A 1 89 ? -8.738 -2.272 2.455 1.00 96.56 89 SER A N 1
ATOM 700 C CA . SER A 1 89 ? -7.379 -1.813 2.180 1.00 96.56 89 SER A CA 1
ATOM 701 C C . SER A 1 89 ? -6.784 -1.062 3.369 1.00 96.56 89 SER A C 1
ATOM 703 O O . SER A 1 89 ? -7.487 -0.561 4.258 1.00 96.56 89 SER A O 1
ATOM 705 N N . MET A 1 90 ? -5.456 -1.007 3.398 1.00 96.19 90 MET A N 1
ATOM 706 C CA . MET A 1 90 ? -4.690 -0.166 4.307 1.00 96.19 90 MET A CA 1
ATOM 707 C C . MET A 1 90 ? -3.583 0.536 3.530 1.00 96.19 90 MET A C 1
ATOM 709 O O . MET A 1 90 ? -2.940 -0.079 2.685 1.00 96.19 90 MET A O 1
ATOM 713 N N . SER A 1 91 ? -3.308 1.798 3.850 1.00 95.94 91 SER A N 1
ATOM 714 C CA . SER A 1 91 ? -2.218 2.551 3.235 1.00 95.94 91 SER A CA 1
ATOM 715 C C . SER A 1 91 ? -1.306 3.189 4.277 1.00 95.94 91 SER A C 1
ATOM 717 O O . SER A 1 91 ? -1.788 3.845 5.205 1.00 95.94 91 SER A O 1
ATOM 719 N N . CYS A 1 92 ? 0.002 3.063 4.078 1.00 94.38 92 CYS A N 1
ATOM 720 C CA . CYS A 1 92 ? 1.055 3.651 4.903 1.00 94.38 92 CYS A CA 1
ATOM 721 C C . CYS A 1 92 ? 1.773 4.742 4.105 1.00 94.38 92 CYS A C 1
ATOM 723 O O . CYS A 1 92 ? 2.272 4.461 3.019 1.00 94.38 92 CYS A O 1
ATOM 725 N N . SER A 1 93 ? 1.850 5.976 4.611 1.00 93.94 93 SER A N 1
ATOM 726 C CA . SER A 1 93 ? 2.430 7.104 3.869 1.00 93.94 93 SER A CA 1
ATOM 727 C C . SER A 1 93 ? 3.122 8.143 4.763 1.00 93.94 93 SER A C 1
ATOM 729 O O . SER A 1 93 ? 3.188 8.021 5.991 1.00 93.94 93 SER A O 1
ATOM 731 N N . LYS A 1 94 ? 3.694 9.173 4.122 1.00 85.94 94 LYS A N 1
ATOM 732 C CA . LYS A 1 94 ? 4.267 10.379 4.755 1.00 85.94 94 LYS A CA 1
ATOM 733 C C . LYS A 1 94 ? 5.315 10.095 5.855 1.00 85.94 94 LYS A C 1
ATOM 735 O O . LYS A 1 94 ? 5.431 10.819 6.838 1.00 85.94 94 LYS A O 1
ATOM 740 N N . GLY A 1 95 ? 6.147 9.072 5.674 1.00 80.69 95 GLY A N 1
ATOM 741 C CA . GLY A 1 95 ? 7.207 8.729 6.633 1.00 80.69 95 GLY A CA 1
ATOM 742 C C . GLY A 1 95 ? 6.785 7.733 7.713 1.00 80.69 95 GLY A C 1
ATOM 743 O O . GLY A 1 95 ? 7.477 7.612 8.726 1.00 80.69 95 GLY A O 1
ATOM 744 N N . TYR A 1 96 ? 5.675 7.015 7.498 1.00 89.94 96 TYR A N 1
ATOM 745 C CA . TYR A 1 96 ? 5.410 5.740 8.169 1.00 89.94 96 TYR A CA 1
ATOM 746 C C . TYR A 1 96 ? 6.699 4.908 8.234 1.00 89.94 96 TYR A C 1
ATOM 748 O O . TYR A 1 96 ? 7.387 4.757 7.223 1.00 89.94 96 TYR A O 1
ATOM 756 N N . SER A 1 97 ? 7.070 4.459 9.433 1.00 89.12 97 SER A N 1
ATOM 757 C CA . SER A 1 97 ? 8.428 3.960 9.691 1.00 89.12 97 SER A CA 1
ATOM 758 C C . SER A 1 97 ? 8.538 2.445 9.616 1.00 89.12 97 SER A C 1
ATOM 760 O O . SER A 1 97 ? 9.643 1.931 9.447 1.00 89.12 97 SER A O 1
ATOM 762 N N . GLY A 1 98 ? 7.408 1.744 9.709 1.00 90.81 98 GLY A N 1
ATOM 763 C CA . GLY A 1 98 ? 7.377 0.306 9.516 1.00 90.81 98 GLY A CA 1
ATOM 764 C C . GLY A 1 98 ? 7.823 -0.105 8.119 1.00 90.81 98 GLY A C 1
ATOM 765 O O . GLY A 1 98 ? 7.647 0.630 7.139 1.00 90.81 98 GLY A O 1
ATOM 766 N N . LYS A 1 99 ? 8.433 -1.286 8.046 1.00 94.25 99 LYS A N 1
ATOM 767 C CA . LYS A 1 99 ? 9.109 -1.776 6.850 1.00 94.25 99 LYS A CA 1
ATOM 768 C C . LYS A 1 99 ? 8.317 -2.903 6.190 1.00 94.25 99 LYS A C 1
ATOM 770 O O . LYS A 1 99 ? 7.741 -3.748 6.868 1.00 94.25 99 LYS A O 1
ATOM 775 N N . ILE A 1 100 ? 8.331 -2.955 4.865 1.00 93.56 100 ILE A N 1
ATOM 776 C CA . ILE A 1 100 ? 7.974 -4.138 4.091 1.00 93.56 100 ILE A CA 1
ATOM 777 C C . ILE A 1 100 ? 9.203 -5.035 3.929 1.00 93.56 100 ILE A C 1
ATOM 779 O O . ILE A 1 100 ? 10.326 -4.563 3.728 1.00 93.56 100 ILE A O 1
ATOM 783 N N . PHE A 1 101 ? 9.000 -6.343 4.101 1.00 89.62 101 PHE A N 1
ATOM 784 C CA . PHE A 1 101 ? 10.068 -7.354 4.107 1.00 89.62 101 PHE A CA 1
ATOM 785 C C . PHE A 1 101 ? 11.230 -7.033 5.065 1.00 89.62 101 PHE A C 1
ATOM 787 O O . PHE A 1 101 ? 12.349 -7.496 4.867 1.00 89.62 101 PHE A O 1
ATOM 794 N N . LYS A 1 102 ? 10.957 -6.252 6.124 1.00 87.56 102 LYS A N 1
ATOM 795 C CA . LYS A 1 102 ? 11.928 -5.780 7.130 1.00 87.56 102 LYS A CA 1
ATOM 796 C C . LYS A 1 102 ? 13.083 -4.932 6.582 1.00 87.56 102 LYS A C 1
ATOM 798 O O . LYS A 1 102 ? 14.039 -4.674 7.309 1.00 87.56 102 LYS A O 1
ATOM 803 N N . GLU A 1 103 ? 12.998 -4.480 5.334 1.00 92.00 103 GLU A N 1
ATOM 804 C CA . GLU A 1 103 ? 14.106 -3.801 4.653 1.00 92.00 103 GLU A CA 1
ATOM 805 C C . GLU A 1 103 ? 13.671 -2.471 4.031 1.00 92.00 103 GLU A C 1
ATOM 807 O O . GLU A 1 103 ? 14.301 -1.437 4.279 1.00 92.00 103 GLU A O 1
ATOM 812 N N . PHE A 1 104 ? 12.542 -2.460 3.320 1.00 94.56 104 PHE A N 1
ATOM 813 C CA . PHE A 1 104 ? 12.082 -1.307 2.542 1.00 94.56 104 PHE A CA 1
ATOM 814 C C . PHE A 1 104 ? 10.947 -0.569 3.244 1.00 94.56 104 PHE A C 1
ATOM 816 O O . PHE A 1 104 ? 10.155 -1.161 3.959 1.00 94.56 104 PHE A O 1
ATOM 823 N N . GLY A 1 105 ? 10.867 0.743 3.090 1.00 93.69 105 GLY A N 1
ATOM 824 C CA . GLY A 1 105 ? 9.881 1.597 3.737 1.00 93.69 105 GLY A CA 1
ATOM 825 C C . GLY A 1 105 ? 9.594 2.841 2.913 1.00 93.69 105 GLY A C 1
ATOM 826 O O . GLY A 1 105 ? 10.061 2.990 1.783 1.00 93.69 105 GLY A O 1
ATOM 827 N N . VAL A 1 106 ? 8.745 3.715 3.453 1.00 94.44 106 VAL A N 1
ATOM 828 C CA . VAL A 1 106 ? 8.416 4.980 2.790 1.00 94.44 106 VAL A CA 1
ATOM 829 C C . VAL A 1 106 ? 9.674 5.847 2.766 1.00 94.44 106 VAL A C 1
ATOM 831 O O . VAL A 1 106 ? 10.327 6.024 3.793 1.00 94.44 106 VAL A O 1
ATOM 834 N N . GLY A 1 107 ? 10.005 6.402 1.602 1.00 94.62 107 GLY A N 1
ATOM 835 C CA . GLY A 1 107 ? 11.232 7.168 1.381 1.00 94.62 107 GLY A CA 1
ATOM 836 C C . GLY A 1 107 ? 12.359 6.390 0.693 1.00 94.62 107 GLY A C 1
ATOM 837 O O . GLY A 1 107 ? 13.325 7.018 0.256 1.00 94.62 107 GLY A O 1
ATOM 838 N N . ASP A 1 108 ? 12.233 5.070 0.543 1.00 95.94 108 ASP A N 1
ATOM 839 C CA . ASP A 1 108 ? 13.201 4.263 -0.204 1.00 95.94 108 ASP A CA 1
ATOM 840 C C . ASP A 1 108 ? 12.986 4.392 -1.726 1.00 95.94 108 ASP A C 1
ATOM 842 O O . ASP A 1 108 ? 11.912 4.779 -2.202 1.00 95.94 108 ASP A O 1
ATOM 846 N N . LYS A 1 109 ? 14.031 4.111 -2.514 1.00 97.06 109 LYS A N 1
ATOM 847 C CA . LYS A 1 109 ? 13.961 4.146 -3.983 1.00 97.06 109 LYS A CA 1
ATOM 848 C C . LYS A 1 109 ? 13.286 2.899 -4.531 1.00 97.06 109 LYS A C 1
ATOM 850 O O . LYS A 1 109 ? 13.653 1.783 -4.162 1.00 97.06 109 LYS A O 1
ATOM 855 N N . MET A 1 110 ? 12.398 3.085 -5.504 1.00 96.75 110 MET A N 1
ATOM 856 C CA . MET A 1 110 ? 11.727 1.977 -6.177 1.00 96.75 110 MET A CA 1
ATOM 857 C C . MET A 1 110 ? 12.728 1.042 -6.865 1.00 96.75 110 MET A C 1
ATOM 859 O O . MET A 1 110 ? 12.597 -0.176 -6.779 1.00 96.75 110 MET A O 1
ATOM 863 N N . SER A 1 111 ? 13.773 1.587 -7.498 1.00 96.00 111 SER A N 1
ATOM 864 C CA . SER A 1 111 ? 14.795 0.766 -8.154 1.00 96.00 111 SER A CA 1
ATOM 865 C C . SER A 1 111 ? 15.568 -0.145 -7.199 1.00 96.00 111 SER A C 1
ATOM 867 O O . SER A 1 111 ? 15.985 -1.227 -7.610 1.00 96.00 111 SER A O 1
ATOM 869 N N . ASP A 1 112 ? 15.763 0.255 -5.943 1.00 96.56 112 ASP A N 1
ATOM 870 C CA . ASP A 1 112 ? 16.434 -0.582 -4.948 1.00 96.56 112 ASP A CA 1
ATOM 871 C C . ASP A 1 112 ? 15.494 -1.675 -4.438 1.00 96.56 112 ASP A C 1
ATOM 873 O O . ASP A 1 112 ? 15.916 -2.825 -4.311 1.00 96.56 112 ASP A O 1
ATOM 877 N N . PHE A 1 113 ? 14.204 -1.362 -4.284 1.00 95.88 113 PHE A N 1
ATOM 878 C CA . PHE A 1 113 ? 13.205 -2.369 -3.949 1.00 95.88 113 PHE A CA 1
ATOM 879 C C . PHE A 1 113 ? 13.068 -3.431 -5.056 1.00 95.88 113 PHE A C 1
ATOM 881 O O . PHE A 1 113 ? 13.160 -4.623 -4.777 1.00 95.88 113 PHE A O 1
ATOM 888 N N . ILE A 1 114 ? 12.958 -3.030 -6.327 1.00 94.88 114 ILE A N 1
ATOM 889 C CA . ILE A 1 114 ? 12.853 -3.974 -7.459 1.00 94.88 114 ILE A CA 1
ATOM 890 C C . ILE A 1 114 ? 14.084 -4.892 -7.549 1.00 94.88 114 ILE A C 1
ATOM 892 O O . ILE A 1 114 ? 13.959 -6.073 -7.865 1.00 94.88 114 ILE A O 1
ATOM 896 N N . LYS A 1 115 ? 15.291 -4.386 -7.254 1.00 94.19 115 LYS A N 1
ATOM 897 C CA . LYS A 1 115 ? 16.509 -5.220 -7.243 1.00 94.19 115 LYS A CA 1
ATOM 898 C C . LYS A 1 115 ? 16.472 -6.294 -6.157 1.00 94.19 115 LYS A C 1
ATOM 900 O O . LYS A 1 115 ? 16.965 -7.394 -6.392 1.00 94.19 115 LYS A O 1
ATOM 905 N N . ALA A 1 116 ? 15.951 -5.963 -4.977 1.00 94.00 116 ALA A N 1
ATOM 906 C CA . ALA A 1 116 ? 15.869 -6.892 -3.855 1.00 94.00 116 ALA A CA 1
ATOM 907 C C . ALA A 1 116 ? 14.679 -7.854 -3.971 1.00 94.00 116 ALA A C 1
ATOM 909 O O . ALA A 1 116 ? 14.770 -8.997 -3.526 1.00 94.00 116 ALA A O 1
ATOM 910 N N . ASN A 1 117 ? 13.589 -7.416 -4.604 1.00 92.12 117 ASN A N 1
ATOM 911 C CA . ASN A 1 117 ? 12.410 -8.223 -4.872 1.00 92.12 117 ASN A CA 1
ATOM 912 C C . ASN A 1 117 ? 12.106 -8.271 -6.384 1.00 92.12 117 ASN A C 1
ATOM 914 O O . ASN A 1 117 ? 11.315 -7.465 -6.882 1.00 92.12 117 ASN A O 1
ATOM 918 N N . PRO A 1 118 ? 12.693 -9.237 -7.118 1.00 89.88 118 PRO A N 1
ATOM 919 C CA . PRO A 1 118 ? 12.540 -9.341 -8.570 1.00 89.88 118 PRO A CA 1
ATOM 920 C C . PRO A 1 118 ? 11.130 -9.750 -9.018 1.00 89.88 118 PRO A C 1
ATOM 922 O O . PRO A 1 118 ? 10.851 -9.717 -10.214 1.00 89.88 118 PRO A O 1
ATOM 925 N N . ASN A 1 119 ? 10.248 -10.135 -8.090 1.00 92.94 119 ASN A N 1
ATOM 926 C CA . ASN A 1 119 ? 8.854 -10.456 -8.393 1.00 92.94 119 ASN A CA 1
ATOM 927 C C . ASN A 1 119 ? 7.977 -9.204 -8.526 1.00 92.94 119 ASN A C 1
ATOM 929 O O . ASN A 1 119 ? 6.826 -9.325 -8.943 1.00 92.94 119 ASN A O 1
ATOM 933 N N . ILE A 1 120 ? 8.495 -8.019 -8.178 1.00 94.38 120 ILE A N 1
ATOM 934 C CA . ILE A 1 120 ? 7.774 -6.762 -8.367 1.00 94.38 120 ILE A CA 1
ATOM 935 C C . ILE A 1 120 ? 7.854 -6.325 -9.829 1.00 94.38 120 ILE A C 1
ATOM 937 O O . ILE A 1 120 ? 8.935 -6.062 -10.359 1.00 94.38 120 ILE A O 1
ATOM 941 N N . GLY A 1 121 ? 6.688 -6.185 -10.455 1.00 93.81 121 GLY A N 1
ATOM 942 C CA . GLY A 1 121 ? 6.511 -5.670 -11.809 1.00 93.81 121 GLY A CA 1
ATOM 943 C C . GLY A 1 121 ? 5.565 -4.475 -11.835 1.00 93.81 121 GLY A C 1
ATOM 944 O O . GLY A 1 121 ? 4.811 -4.259 -10.892 1.00 93.81 121 GLY A O 1
ATOM 945 N N . PHE A 1 122 ? 5.624 -3.677 -12.905 1.00 94.94 122 PHE A N 1
ATOM 946 C CA . PHE A 1 122 ? 4.616 -2.647 -13.156 1.00 94.94 122 PHE A CA 1
ATOM 947 C C . PHE A 1 122 ? 3.441 -3.265 -13.909 1.00 94.94 122 PHE A C 1
ATOM 949 O O . PHE A 1 122 ? 3.611 -3.743 -15.032 1.00 94.94 122 PHE A O 1
ATOM 956 N N . ASP A 1 123 ? 2.269 -3.227 -13.293 1.00 93.88 123 ASP A N 1
ATOM 957 C CA . ASP A 1 123 ? 1.013 -3.666 -13.870 1.00 93.88 123 ASP A CA 1
ATOM 958 C C . ASP A 1 123 ? 0.384 -2.525 -14.686 1.00 93.88 123 ASP A C 1
ATOM 960 O O . ASP A 1 123 ? 0.139 -1.424 -14.181 1.00 93.88 123 ASP A O 1
ATOM 964 N N . LEU A 1 124 ? 0.166 -2.786 -15.978 1.00 92.31 124 LEU A N 1
ATOM 965 C CA . LEU A 1 124 ? -0.362 -1.806 -16.932 1.00 92.31 124 LEU A CA 1
ATOM 966 C C . LEU A 1 124 ? -1.873 -1.586 -16.802 1.00 92.31 124 LEU A C 1
ATOM 968 O O . LEU A 1 124 ? -2.359 -0.556 -17.260 1.00 92.31 1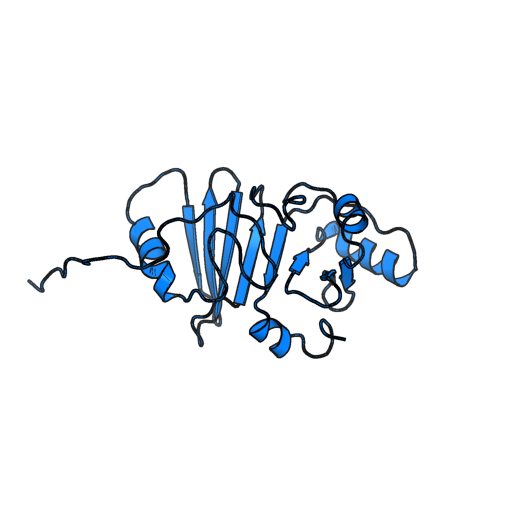24 LEU A O 1
ATOM 972 N N . ASP A 1 125 ? -2.608 -2.528 -16.212 1.00 90.75 125 ASP A N 1
ATOM 973 C CA . ASP A 1 125 ? -4.063 -2.435 -16.078 1.00 90.75 125 ASP A CA 1
ATOM 974 C C . ASP A 1 125 ? -4.459 -1.552 -14.883 1.00 90.75 125 ASP A C 1
ATOM 976 O O . ASP A 1 125 ? -5.514 -0.914 -14.906 1.00 90.75 125 ASP A O 1
ATOM 980 N N . HIS A 1 126 ? -3.604 -1.471 -13.856 1.00 91.12 126 HIS A N 1
ATOM 981 C CA . HIS A 1 126 ? -3.871 -0.724 -12.618 1.00 91.12 126 HIS A CA 1
ATOM 982 C C . HIS A 1 126 ? -2.908 0.439 -12.355 1.00 91.12 126 HIS A C 1
ATOM 984 O O . HIS A 1 126 ? -3.018 1.100 -11.320 1.00 91.12 126 HIS A O 1
ATOM 990 N N . ASP A 1 127 ? -1.976 0.712 -13.270 1.00 93.69 127 ASP A N 1
ATOM 991 C CA . ASP A 1 127 ? -0.968 1.770 -13.147 1.00 93.69 127 ASP A CA 1
ATOM 992 C C . ASP A 1 127 ? -0.152 1.704 -11.836 1.00 93.69 127 ASP A C 1
ATOM 994 O O . ASP A 1 127 ? 0.162 2.739 -11.230 1.00 93.69 127 ASP A O 1
ATOM 998 N N . ALA A 1 128 ? 0.183 0.499 -11.373 1.00 95.50 128 ALA A N 1
ATOM 999 C CA . ALA A 1 128 ? 0.825 0.273 -10.080 1.00 95.50 128 ALA A CA 1
ATOM 1000 C C . ALA A 1 128 ? 1.907 -0.804 -10.156 1.00 95.50 128 ALA A C 1
ATOM 1002 O O . ALA A 1 128 ? 1.861 -1.698 -10.994 1.00 95.50 128 ALA A O 1
ATOM 1003 N N . TYR A 1 129 ? 2.878 -0.742 -9.249 1.00 96.56 129 TYR A N 1
ATOM 1004 C CA . TYR A 1 129 ? 3.796 -1.852 -9.033 1.00 96.56 129 TYR A CA 1
ATOM 1005 C C . TYR A 1 129 ? 3.189 -2.859 -8.064 1.00 96.56 129 TYR A C 1
ATOM 1007 O O . TYR A 1 129 ? 2.700 -2.472 -7.001 1.00 96.56 129 TYR A O 1
ATOM 1015 N N . VAL A 1 130 ? 3.262 -4.136 -8.426 1.00 96.19 130 VAL A N 1
ATOM 1016 C CA . VAL A 1 130 ? 2.681 -5.256 -7.680 1.00 96.19 130 VAL A CA 1
ATOM 1017 C C . VAL A 1 130 ? 3.627 -6.456 -7.688 1.00 96.19 130 VAL A C 1
ATOM 1019 O O . VAL A 1 130 ? 4.483 -6.568 -8.566 1.00 96.19 130 VAL A O 1
ATOM 1022 N N . ASN A 1 131 ? 3.487 -7.356 -6.714 1.00 94.12 131 ASN A N 1
ATOM 1023 C CA . ASN A 1 131 ? 4.160 -8.657 -6.747 1.00 94.12 131 ASN A CA 1
ATOM 1024 C C . ASN A 1 131 ? 3.456 -9.622 -7.713 1.00 94.12 131 ASN A C 1
ATOM 1026 O O . ASN A 1 131 ? 2.233 -9.607 -7.822 1.00 94.12 131 ASN A O 1
ATOM 1030 N N . HIS A 1 132 ? 4.223 -10.516 -8.342 1.00 92.00 132 HIS A N 1
ATOM 1031 C CA . HIS A 1 132 ? 3.703 -11.680 -9.062 1.00 92.00 132 HIS A CA 1
ATOM 1032 C C . HIS A 1 132 ? 4.266 -12.984 -8.455 1.00 92.00 132 HIS A C 1
ATOM 1034 O O . HIS A 1 132 ? 5.484 -13.189 -8.486 1.00 92.00 132 HIS A O 1
ATOM 1040 N N . PRO A 1 133 ? 3.424 -13.891 -7.915 1.00 92.12 133 PRO A N 1
ATOM 1041 C CA . PRO A 1 133 ? 1.966 -13.775 -7.783 1.00 92.12 133 PRO A CA 1
ATOM 1042 C C . PRO A 1 133 ? 1.547 -12.630 -6.844 1.00 92.12 133 PRO A C 1
ATOM 1044 O O . PRO A 1 133 ? 2.286 -12.290 -5.921 1.00 92.12 133 PRO A O 1
ATOM 1047 N N . PHE A 1 134 ? 0.364 -12.058 -7.088 1.00 94.69 134 PHE A N 1
ATOM 1048 C CA . PHE A 1 134 ? -0.163 -10.948 -6.294 1.00 94.69 134 PHE A CA 1
ATOM 1049 C C . PHE A 1 134 ? -0.431 -11.361 -4.847 1.00 94.69 134 PHE A C 1
ATOM 1051 O O . PHE A 1 134 ? -1.126 -12.347 -4.598 1.00 94.69 134 PHE A O 1
ATOM 1058 N N . ASP A 1 135 ? 0.100 -10.572 -3.915 1.00 94.50 135 ASP A N 1
ATOM 1059 C CA . ASP A 1 135 ? 0.037 -10.762 -2.460 1.00 94.50 135 ASP A CA 1
ATOM 1060 C C . ASP A 1 135 ? -0.669 -9.588 -1.753 1.00 94.50 135 ASP A C 1
ATOM 1062 O O . ASP A 1 135 ? -0.487 -9.336 -0.561 1.00 94.50 135 ASP A O 1
ATOM 1066 N N . GLY A 1 136 ? -1.446 -8.803 -2.499 1.00 95.12 136 GLY A N 1
ATOM 1067 C CA . GLY A 1 136 ? -2.145 -7.642 -1.957 1.00 95.12 136 GLY A CA 1
ATOM 1068 C C . GLY A 1 136 ? -1.309 -6.366 -1.933 1.00 95.12 136 GLY A C 1
ATOM 1069 O O . GLY A 1 136 ? -1.877 -5.317 -1.647 1.00 95.12 136 GLY A O 1
ATOM 1070 N N . LEU A 1 137 ? -0.004 -6.407 -2.228 1.00 96.94 137 LEU A N 1
ATOM 1071 C CA . LEU A 1 137 ? 0.849 -5.218 -2.254 1.00 96.94 137 LEU A CA 1
ATOM 1072 C C . LEU A 1 137 ? 0.647 -4.387 -3.526 1.00 96.94 137 LEU A C 1
ATOM 1074 O O . LEU A 1 137 ? 0.846 -4.881 -4.636 1.00 96.94 137 LEU A O 1
ATOM 1078 N N . MET A 1 138 ? 0.378 -3.093 -3.355 1.00 97.12 138 MET A N 1
ATOM 1079 C CA . MET A 1 138 ? 0.368 -2.102 -4.428 1.00 97.12 138 MET A CA 1
ATOM 1080 C C . MET A 1 138 ? 1.229 -0.886 -4.073 1.00 97.12 138 MET A C 1
ATOM 1082 O O . MET A 1 138 ? 1.186 -0.357 -2.960 1.00 97.12 138 MET A O 1
ATOM 1086 N N . ILE A 1 139 ? 2.016 -0.423 -5.044 1.00 97.12 139 ILE A N 1
ATOM 1087 C CA . ILE A 1 139 ? 2.849 0.779 -4.929 1.00 97.12 139 ILE A CA 1
ATOM 1088 C C . ILE A 1 139 ? 2.587 1.657 -6.144 1.00 97.12 139 ILE A C 1
ATOM 1090 O O . ILE A 1 139 ? 2.909 1.290 -7.277 1.00 97.12 139 ILE A O 1
ATOM 1094 N N . TYR A 1 140 ? 2.019 2.835 -5.917 1.00 95.88 140 TYR A N 1
ATOM 1095 C CA . TYR A 1 140 ? 1.694 3.747 -7.006 1.00 95.88 140 TYR A CA 1
ATOM 1096 C C . TYR A 1 140 ? 2.869 4.675 -7.300 1.00 95.88 140 TYR A C 1
ATOM 1098 O O . TYR A 1 140 ? 3.463 5.240 -6.379 1.00 95.88 140 TYR A O 1
ATOM 1106 N N . PRO A 1 141 ? 3.205 4.892 -8.579 1.00 95.81 141 PRO A N 1
ATOM 1107 C CA . PRO A 1 141 ? 4.155 5.927 -8.925 1.00 95.81 141 PRO A CA 1
ATOM 1108 C C . PRO A 1 141 ? 3.553 7.322 -8.690 1.00 95.81 141 PRO A C 1
ATOM 1110 O O . PRO A 1 141 ? 2.334 7.505 -8.800 1.00 95.81 141 PRO A O 1
ATOM 1113 N N . PRO A 1 142 ? 4.396 8.352 -8.487 1.00 94.75 142 PRO A N 1
ATOM 1114 C CA . PRO A 1 142 ? 3.948 9.736 -8.500 1.00 94.75 142 PRO A CA 1
ATOM 1115 C C . PRO A 1 142 ? 3.157 10.039 -9.773 1.00 94.75 142 PRO A C 1
ATOM 1117 O O . PRO A 1 142 ? 3.585 9.689 -10.876 1.00 94.75 142 PRO A O 1
ATOM 1120 N N . ILE A 1 143 ? 2.029 10.742 -9.639 1.00 93.12 143 ILE A N 1
ATOM 1121 C CA . ILE A 1 143 ? 1.110 11.032 -10.756 1.00 93.12 143 ILE A CA 1
ATOM 1122 C C . ILE A 1 143 ? 1.854 11.645 -11.952 1.00 93.12 143 ILE A C 1
ATOM 1124 O O . ILE A 1 143 ? 1.581 11.303 -13.097 1.00 93.12 143 ILE A O 1
ATOM 1128 N N . GLN A 1 144 ? 2.851 12.503 -11.703 1.00 94.44 144 GLN A N 1
ATOM 1129 C CA . GLN A 1 144 ? 3.620 13.172 -12.760 1.00 94.44 144 GLN A CA 1
ATOM 1130 C C . GLN A 1 144 ? 4.566 12.230 -13.535 1.00 94.44 144 GLN A C 1
ATOM 1132 O O . GLN A 1 144 ? 5.103 12.618 -14.576 1.00 94.44 144 GLN A O 1
ATOM 1137 N N . LEU A 1 145 ? 4.819 11.024 -13.020 1.00 95.06 145 LEU A N 1
ATOM 1138 C CA . LEU A 1 145 ? 5.666 10.002 -13.638 1.00 95.06 145 LEU A CA 1
ATOM 1139 C C . LEU A 1 145 ? 4.870 8.866 -14.282 1.00 95.06 145 LEU A C 1
ATOM 1141 O O . LEU A 1 145 ? 5.441 8.167 -15.118 1.00 95.06 145 LEU A O 1
ATOM 1145 N N . ARG A 1 146 ? 3.580 8.715 -13.958 1.00 93.75 146 ARG A N 1
ATOM 1146 C CA . ARG A 1 146 ? 2.719 7.620 -14.432 1.00 93.75 146 ARG A CA 1
ATOM 1147 C C . ARG A 1 146 ? 2.815 7.398 -15.946 1.00 93.75 146 ARG A C 1
ATOM 1149 O O . ARG A 1 146 ? 3.281 6.347 -16.375 1.00 93.75 146 ARG A O 1
ATOM 1156 N N . ASP A 1 147 ? 2.504 8.412 -16.754 1.00 94.44 147 ASP A N 1
ATOM 1157 C CA . ASP A 1 147 ? 2.531 8.291 -18.222 1.00 94.44 147 ASP A CA 1
ATOM 1158 C C . ASP A 1 147 ? 3.923 7.938 -18.762 1.00 94.44 147 ASP A C 1
ATOM 1160 O O . ASP A 1 147 ? 4.062 7.238 -19.766 1.00 94.44 147 ASP A O 1
ATOM 1164 N N . LYS A 1 148 ? 4.986 8.425 -18.111 1.00 96.00 148 LYS A N 1
ATOM 1165 C CA . LYS A 1 148 ? 6.365 8.123 -18.519 1.00 96.00 148 LYS A CA 1
ATOM 1166 C C . LYS A 1 148 ? 6.716 6.667 -18.236 1.00 96.00 148 LYS A C 1
ATOM 1168 O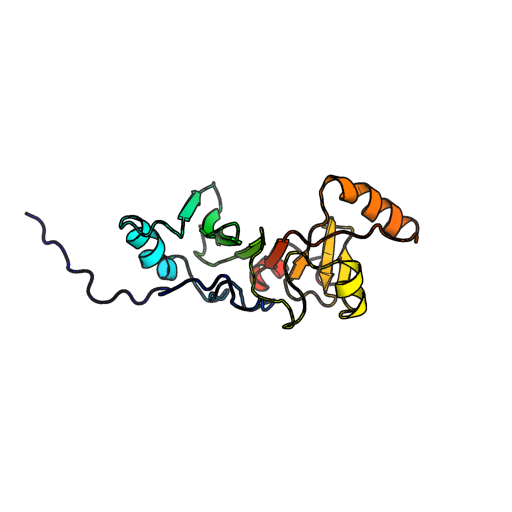 O . LYS A 1 148 ? 7.404 6.059 -19.051 1.00 96.00 148 LYS A O 1
ATOM 1173 N N . ILE A 1 149 ? 6.250 6.127 -17.112 1.00 96.00 149 ILE A N 1
ATOM 1174 C CA . ILE A 1 149 ? 6.442 4.727 -16.728 1.00 96.00 149 ILE A CA 1
ATOM 1175 C C . ILE A 1 149 ? 5.687 3.818 -17.695 1.00 96.00 149 ILE A C 1
ATOM 1177 O O . ILE A 1 149 ? 6.317 2.957 -18.300 1.00 96.00 149 ILE A O 1
ATOM 1181 N N . ILE A 1 150 ? 4.398 4.079 -17.937 1.00 95.25 150 ILE A N 1
ATOM 1182 C CA . ILE A 1 150 ? 3.576 3.315 -18.891 1.00 95.25 150 ILE A CA 1
ATOM 1183 C C . ILE A 1 150 ? 4.255 3.272 -20.265 1.00 95.25 150 ILE A C 1
ATOM 1185 O O . ILE A 1 150 ? 4.506 2.201 -20.816 1.00 95.25 150 ILE A O 1
ATOM 1189 N N . ASN A 1 151 ? 4.631 4.438 -20.801 1.00 95.88 151 ASN A N 1
ATOM 1190 C CA . ASN A 1 151 ? 5.296 4.517 -22.100 1.00 95.88 151 ASN A CA 1
ATOM 1191 C C . ASN A 1 151 ? 6.640 3.776 -22.121 1.00 95.88 151 ASN A C 1
ATOM 1193 O O . ASN A 1 151 ? 6.974 3.158 -23.131 1.00 95.88 151 ASN A O 1
ATOM 1197 N N . ALA A 1 152 ? 7.422 3.838 -21.039 1.00 95.81 152 ALA A N 1
ATOM 1198 C CA . ALA A 1 152 ? 8.689 3.122 -20.948 1.00 95.81 152 ALA A CA 1
ATOM 1199 C C . ALA A 1 152 ? 8.479 1.602 -20.941 1.00 95.81 152 ALA A C 1
ATOM 1201 O O . ALA A 1 152 ? 9.154 0.909 -21.700 1.00 95.81 152 ALA A O 1
ATOM 1202 N N . VAL A 1 153 ? 7.516 1.103 -20.161 1.00 94.31 153 VAL A N 1
ATOM 1203 C CA . VAL A 1 153 ? 7.178 -0.326 -20.074 1.00 94.31 153 VAL A CA 1
ATOM 1204 C C . VAL A 1 153 ? 6.697 -0.852 -21.428 1.00 94.31 153 VAL A C 1
ATOM 1206 O O . VAL A 1 153 ? 7.271 -1.807 -21.945 1.00 94.31 153 VAL A O 1
ATOM 1209 N N . VAL A 1 154 ? 5.736 -0.174 -22.067 1.00 94.62 154 VAL A N 1
ATOM 1210 C CA . VAL A 1 154 ? 5.206 -0.561 -23.391 1.00 94.62 154 VAL A CA 1
ATOM 1211 C C . VAL A 1 154 ? 6.297 -0.575 -24.468 1.00 94.62 154 VAL A C 1
ATOM 1213 O O . VAL A 1 154 ? 6.282 -1.412 -25.367 1.00 94.62 154 VAL A O 1
ATOM 1216 N N . GLN A 1 155 ? 7.262 0.346 -24.393 1.00 95.38 155 GLN A N 1
ATOM 1217 C CA . GLN A 1 155 ? 8.347 0.462 -25.373 1.00 95.38 155 GLN A CA 1
ATOM 1218 C C . GLN A 1 155 ? 9.590 -0.376 -25.029 1.00 95.38 155 GLN A C 1
ATOM 1220 O O . GLN A 1 155 ? 10.570 -0.310 -25.773 1.00 95.38 155 GLN A O 1
ATOM 1225 N N . GLY A 1 156 ? 9.598 -1.112 -23.910 1.00 92.81 156 GLY A N 1
ATOM 1226 C CA . GLY A 1 156 ? 10.770 -1.862 -23.446 1.00 92.81 156 GLY A CA 1
ATOM 1227 C C . GLY A 1 156 ? 11.980 -0.975 -23.118 1.00 92.81 156 GLY A C 1
ATOM 1228 O O . GLY A 1 156 ? 13.124 -1.356 -23.364 1.00 92.81 156 GLY A O 1
ATOM 1229 N N . LYS A 1 157 ? 11.741 0.242 -22.620 1.00 94.62 157 LYS A N 1
ATOM 1230 C CA . LYS A 1 157 ? 12.771 1.225 -22.252 1.00 94.62 157 LYS A CA 1
ATOM 1231 C C . LYS A 1 157 ? 13.015 1.244 -20.746 1.00 94.62 157 LYS A C 1
ATOM 1233 O O . LYS A 1 157 ? 12.219 0.748 -19.957 1.00 94.62 157 LYS A O 1
ATOM 1238 N N . ALA A 1 158 ? 14.115 1.883 -20.350 1.00 92.12 158 ALA A N 1
ATOM 1239 C CA . ALA A 1 158 ? 14.405 2.139 -18.946 1.00 92.12 158 ALA A CA 1
ATOM 1240 C C . ALA A 1 158 ? 13.277 2.959 -18.299 1.00 92.12 158 ALA A C 1
ATOM 1242 O O . ALA A 1 158 ? 12.924 4.041 -18.778 1.00 92.12 158 ALA A O 1
ATOM 1243 N N . VAL A 1 159 ? 12.733 2.428 -17.209 1.00 93.81 159 VAL A N 1
ATOM 1244 C CA . VAL A 1 159 ? 11.658 3.049 -16.436 1.00 93.81 159 VAL A CA 1
ATOM 1245 C C . VAL A 1 159 ? 12.259 4.117 -15.510 1.00 93.81 159 VAL A C 1
ATOM 1247 O O . VAL A 1 159 ? 13.298 3.858 -14.896 1.00 93.81 159 VAL A O 1
ATOM 1250 N N . PRO A 1 160 ? 11.678 5.330 -15.419 1.00 94.25 160 PRO A N 1
ATOM 1251 C CA . PRO A 1 160 ? 12.184 6.355 -14.512 1.00 94.25 160 PRO A CA 1
ATOM 1252 C C . PRO A 1 160 ? 12.066 5.899 -13.054 1.00 94.25 160 PRO A C 1
ATOM 1254 O O . PRO A 1 160 ? 11.027 5.397 -12.634 1.00 94.25 160 PRO A O 1
ATOM 1257 N N . ASP A 1 161 ? 13.133 6.110 -12.285 1.00 96.88 161 ASP A N 1
ATOM 1258 C CA . ASP A 1 161 ? 13.161 5.801 -10.855 1.00 96.88 161 ASP A CA 1
ATOM 1259 C C . ASP A 1 161 ? 12.453 6.888 -10.032 1.00 96.88 161 ASP A C 1
ATOM 1261 O O . ASP A 1 161 ? 12.377 8.053 -10.442 1.00 96.88 161 ASP A O 1
ATOM 1265 N N . PHE A 1 162 ? 11.960 6.514 -8.855 1.00 97.19 162 PHE A N 1
ATOM 1266 C CA . PHE A 1 162 ? 11.276 7.415 -7.933 1.00 97.19 162 PHE A CA 1
ATOM 1267 C C . PHE A 1 162 ? 11.412 6.959 -6.479 1.00 97.19 162 PHE A C 1
ATOM 1269 O O . PHE A 1 162 ? 11.818 5.837 -6.183 1.00 97.19 162 PHE A O 1
ATOM 1276 N N . ILE A 1 163 ? 11.084 7.874 -5.567 1.00 96.94 163 ILE A N 1
ATOM 1277 C CA . ILE A 1 163 ? 11.000 7.602 -4.134 1.00 96.94 163 ILE A CA 1
ATOM 1278 C C . ILE A 1 163 ? 9.586 7.140 -3.810 1.00 96.94 163 ILE A C 1
ATOM 1280 O O . ILE A 1 163 ? 8.628 7.823 -4.173 1.00 96.94 163 ILE A O 1
ATOM 1284 N N . ILE A 1 164 ? 9.469 6.012 -3.116 1.00 96.31 164 ILE A N 1
ATOM 1285 C CA . ILE A 1 164 ? 8.189 5.460 -2.683 1.00 96.31 164 ILE A CA 1
ATOM 1286 C C . ILE A 1 164 ? 7.592 6.388 -1.623 1.00 96.31 164 ILE A C 1
ATOM 1288 O O . ILE A 1 164 ? 8.183 6.595 -0.561 1.00 96.31 164 ILE A O 1
ATOM 1292 N N . ASP A 1 165 ? 6.428 6.964 -1.908 1.00 95.12 165 ASP A N 1
ATOM 1293 C CA . ASP A 1 165 ? 5.726 7.873 -0.996 1.00 95.12 165 ASP A CA 1
ATOM 1294 C C . ASP A 1 165 ? 4.692 7.157 -0.114 1.00 95.12 165 ASP A C 1
ATOM 1296 O O . ASP A 1 165 ? 4.325 7.654 0.961 1.00 95.12 165 ASP A O 1
ATOM 1300 N N . SER A 1 166 ? 4.250 5.986 -0.566 1.00 95.31 166 SER A N 1
ATOM 1301 C CA . SER A 1 166 ? 3.194 5.208 0.044 1.00 95.31 166 SER A CA 1
ATOM 1302 C C . SER A 1 166 ? 3.249 3.737 -0.360 1.00 95.31 166 SER A C 1
ATOM 1304 O O . SER A 1 166 ? 3.704 3.381 -1.446 1.00 95.31 166 SER A O 1
ATOM 1306 N N . TYR A 1 167 ? 2.750 2.896 0.539 1.00 96.44 167 TYR A N 1
ATOM 1307 C CA . TYR A 1 167 ? 2.372 1.516 0.255 1.00 96.44 167 TYR A CA 1
ATOM 1308 C C . TYR A 1 167 ? 0.877 1.376 0.477 1.00 96.44 167 TYR A C 1
ATOM 1310 O O . TYR A 1 167 ? 0.363 1.889 1.474 1.00 96.44 167 TYR A O 1
ATOM 1318 N N . GLU A 1 168 ? 0.205 0.649 -0.404 1.00 97.00 168 GLU A N 1
ATOM 1319 C CA . GLU A 1 168 ? -1.140 0.142 -0.179 1.00 97.00 168 GLU A CA 1
ATOM 1320 C C . GLU A 1 168 ? -1.081 -1.384 -0.083 1.00 97.00 168 GLU A C 1
ATOM 1322 O O . GLU A 1 168 ? -0.376 -2.045 -0.843 1.00 97.00 168 GLU A O 1
ATOM 1327 N N . ILE A 1 169 ? -1.804 -1.939 0.884 1.00 97.19 169 ILE A N 1
ATOM 1328 C CA . ILE A 1 169 ? -2.080 -3.368 0.970 1.00 97.19 169 ILE A CA 1
ATOM 1329 C C . ILE A 1 169 ? -3.586 -3.585 0.890 1.00 97.19 169 ILE A C 1
ATOM 1331 O O . ILE A 1 169 ? -4.361 -2.857 1.514 1.00 97.19 169 ILE A O 1
ATOM 1335 N N . ILE A 1 170 ? -3.996 -4.599 0.139 1.00 96.62 170 ILE A N 1
ATOM 1336 C CA . ILE A 1 170 ? -5.398 -4.912 -0.136 1.00 96.62 170 ILE A CA 1
ATOM 1337 C C . ILE A 1 170 ? -5.734 -6.294 0.427 1.00 96.62 170 ILE A C 1
ATOM 1339 O O . ILE A 1 170 ? -4.936 -7.227 0.331 1.00 96.62 170 ILE A O 1
ATOM 1343 N N . ASP A 1 171 ? -6.924 -6.428 1.013 1.00 96.44 171 ASP A N 1
ATOM 1344 C CA . ASP A 1 171 ? -7.448 -7.723 1.444 1.00 96.44 171 ASP A CA 1
ATOM 1345 C C . ASP A 1 171 ? -7.598 -8.673 0.246 1.00 96.44 171 ASP A C 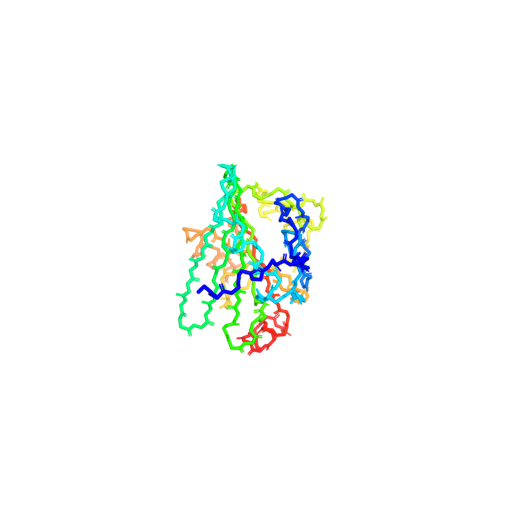1
ATOM 1347 O O . ASP A 1 171 ? -8.145 -8.311 -0.797 1.00 96.44 171 ASP A O 1
ATOM 1351 N N . MET A 1 172 ? -7.156 -9.922 0.392 1.00 94.94 172 MET A N 1
ATOM 1352 C CA . MET A 1 172 ? -7.113 -10.860 -0.732 1.00 94.94 172 MET A CA 1
ATOM 1353 C C . MET A 1 172 ? -8.491 -11.381 -1.151 1.00 94.94 172 MET A C 1
ATOM 1355 O O . MET A 1 172 ? -8.671 -11.733 -2.318 1.00 94.94 172 MET A O 1
ATOM 1359 N N . GLU A 1 173 ? -9.479 -11.443 -0.249 1.00 93.75 173 GLU A N 1
ATOM 1360 C CA . GLU A 1 173 ? -10.857 -11.771 -0.649 1.00 93.75 173 GLU A CA 1
ATOM 1361 C C . GLU A 1 173 ? -11.45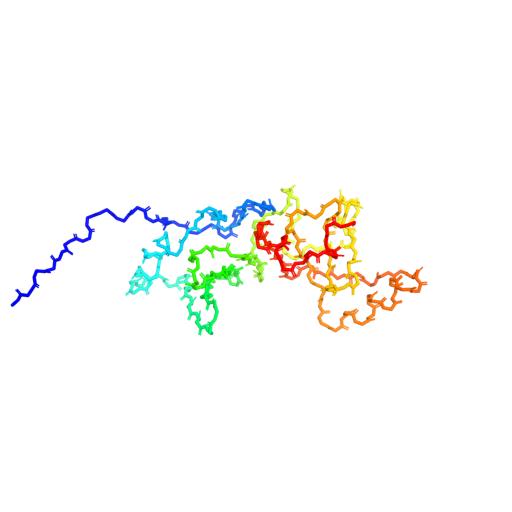0 -10.624 -1.475 1.00 93.75 173 GLU A C 1
ATOM 1363 O O . GLU A 1 173 ? -12.054 -10.856 -2.526 1.00 93.75 173 GLU A O 1
ATOM 1368 N N . PHE A 1 174 ? -11.232 -9.385 -1.030 1.00 93.56 174 PHE A N 1
ATOM 1369 C CA . PHE A 1 174 ? -11.640 -8.189 -1.754 1.00 93.56 174 PHE A CA 1
ATOM 1370 C C . PHE A 1 174 ? -10.944 -8.080 -3.114 1.00 93.56 174 PHE A C 1
ATOM 1372 O O . PHE A 1 174 ? -11.616 -7.865 -4.126 1.00 93.56 174 PHE A O 1
ATOM 1379 N N . ALA A 1 175 ? -9.626 -8.274 -3.165 1.00 93.75 175 ALA A N 1
ATOM 1380 C CA . ALA A 1 175 ? -8.857 -8.166 -4.394 1.00 93.75 175 ALA A CA 1
ATOM 1381 C C . 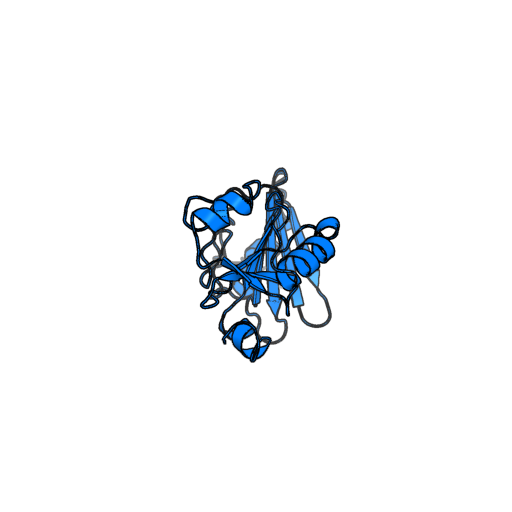ALA A 1 175 ? -9.302 -9.200 -5.432 1.00 93.75 175 ALA A C 1
ATOM 1383 O O . ALA A 1 175 ? -9.568 -8.843 -6.576 1.00 93.75 175 ALA A O 1
ATOM 1384 N N . ARG A 1 176 ? -9.478 -10.467 -5.029 1.00 93.31 176 ARG A N 1
ATOM 1385 C CA . ARG A 1 176 ? -9.958 -11.524 -5.935 1.00 93.31 176 ARG A CA 1
ATOM 1386 C C . ARG A 1 176 ? -11.327 -11.220 -6.521 1.00 93.31 176 ARG A C 1
ATOM 1388 O O . ARG A 1 176 ? -11.579 -11.593 -7.651 1.00 93.31 176 ARG A O 1
ATOM 1395 N N . LYS A 1 177 ? -12.208 -10.561 -5.768 1.00 91.31 177 LYS A N 1
ATOM 1396 C CA . LYS A 1 177 ? -13.554 -10.215 -6.239 1.00 91.31 177 LYS A CA 1
ATOM 1397 C C . LYS A 1 177 ? -13.564 -9.027 -7.206 1.00 91.31 177 LYS A C 1
ATOM 1399 O O . LYS A 1 177 ? -14.434 -8.967 -8.068 1.00 91.31 177 LYS A O 1
ATOM 1404 N N . ASN A 1 178 ? -12.665 -8.060 -7.023 1.00 89.38 178 ASN A N 1
ATOM 1405 C CA . ASN A 1 178 ? -12.706 -6.783 -7.746 1.00 89.38 178 ASN A CA 1
ATOM 1406 C C . ASN A 1 178 ? -11.671 -6.677 -8.876 1.00 89.38 178 ASN A C 1
ATOM 1408 O O . ASN A 1 178 ? -11.876 -5.892 -9.796 1.00 89.38 178 ASN A O 1
ATOM 1412 N N . PHE A 1 179 ? -10.606 -7.477 -8.826 1.00 87.12 179 PHE A N 1
ATOM 1413 C CA . PHE A 1 179 ? -9.526 -7.516 -9.819 1.00 87.12 179 PHE A CA 1
ATOM 1414 C C . PHE A 1 179 ? -9.398 -8.910 -10.455 1.00 87.12 179 PHE A C 1
ATOM 1416 O O . PHE A 1 179 ? -8.326 -9.322 -10.908 1.00 87.12 179 PHE A O 1
ATOM 1423 N N . GLU A 1 180 ? -10.496 -9.675 -10.459 1.00 77.31 180 GLU A N 1
ATOM 1424 C CA . GLU A 1 180 ? -10.562 -10.949 -11.169 1.00 77.31 180 GLU A CA 1
ATOM 1425 C C . GLU A 1 180 ? -10.333 -10.696 -12.663 1.00 77.31 180 GLU A C 1
ATOM 1427 O O . GLU A 1 180 ? -11.131 -10.038 -13.325 1.00 77.31 180 GLU A O 1
ATOM 1432 N N . GLY A 1 181 ? -9.232 -11.212 -13.197 1.00 74.12 181 GLY A N 1
ATOM 1433 C CA . GLY A 1 181 ? -8.896 -11.123 -14.623 1.00 74.12 181 GLY A CA 1
ATOM 1434 C C . GLY A 1 181 ? -7.554 -10.460 -14.903 1.00 74.12 181 GLY A C 1
ATOM 1435 O O . GLY A 1 181 ? -7.027 -10.635 -15.995 1.00 74.12 181 GLY A O 1
ATOM 1436 N N . THR A 1 182 ? -7.016 -9.721 -13.932 1.00 82.50 182 THR A N 1
ATOM 1437 C CA . THR A 1 182 ? -5.874 -8.828 -14.152 1.00 82.50 182 THR A CA 1
ATOM 1438 C C . THR A 1 182 ? -4.730 -9.135 -13.177 1.00 82.50 182 THR A C 1
ATOM 1440 O O . THR A 1 182 ? -3.717 -9.681 -13.593 1.00 82.50 182 THR A O 1
ATOM 1443 N N . LEU A 1 183 ? -4.913 -8.941 -11.863 1.00 84.69 183 LEU A N 1
ATOM 1444 C CA . LEU A 1 183 ? -3.834 -9.131 -10.865 1.00 84.69 183 LEU A CA 1
ATOM 1445 C C . LEU A 1 183 ? -3.450 -10.598 -10.586 1.00 84.69 183 LEU A C 1
ATOM 1447 O O . LEU A 1 183 ? -2.415 -10.866 -9.982 1.00 84.69 183 LEU A O 1
ATOM 1451 N N . PHE A 1 184 ? -4.290 -11.559 -10.971 1.00 80.38 184 PHE A N 1
ATOM 1452 C CA . PHE A 1 184 ? -4.172 -12.967 -10.559 1.00 80.38 184 PHE A CA 1
ATOM 1453 C C . PHE A 1 184 ? -3.813 -13.939 -11.699 1.00 80.38 184 PHE A C 1
ATOM 1455 O O . PHE A 1 184 ? -4.013 -15.146 -11.536 1.00 80.38 184 PHE A O 1
ATOM 1462 N N . TYR A 1 185 ? -3.314 -13.433 -12.834 1.00 65.19 185 TYR A N 1
ATOM 1463 C CA . TYR A 1 185 ? -3.027 -14.210 -14.050 1.00 65.19 185 TYR A CA 1
ATOM 1464 C C . TYR A 1 185 ? -1.547 -14.203 -14.432 1.00 65.19 185 TYR A C 1
ATOM 1466 O O . TYR A 1 185 ? -0.860 -13.195 -14.155 1.00 65.19 185 TYR A O 1
#

Radius of gyration: 18.32 Å; chains: 1; bounding box: 48×30×60 Å

pLDDT: mean 83.93, std 16.78, range [34.22, 97.19]

Organism: NCBI:txid2743471

Secondary structure (DSSP, 8-state):
-----------S-----TTSPBBTTTBSTT--TT-BGGGGHHHHHHTTS--TTEEEEEEE-SSEEEEEEEETTEEEEEEEETTT-BEEEEEEETT----BTTTB-TTSBHHHHHHH-TTEEEETTTTEEEESS--SEEEPPPHHHHHHHHHHHHTTPPPPP-B--EEEEE-HHHHHHHSTTTTT-

Sequence (185 aa):
MKARNNIETITGIKEFDLDADIIPEVGAGGISFKNTLKDFESVITANLFENHNTKIKHEVDSKYIFITLSSQKKEFKTEIDLLTGKIVSMSCSKGYSGKIFKEFGVGDKMSDFIKANPNIGFDLDHDAYVNHPFDGLMIYPPIQLRDKIINAVVQGKAVPDFIIDSYEIIDMEFARKNFEGTLFY

Foldseek 3Di:
DPDDDPPPDDPADPAFALAAAADFLAGHRSDGQVDFLSSCPCVVVCQVPDDPFKDWDWDDDPFWIKIWIDGPQWIKIWIAGPVPRTTFKIKTFRCSNHYYVRPHDQFDKPVVVCVVQVQWDQFLVVLWTAGVLGRQKTFHDDPVQSVVQNVCVVVVHDRDMDGGGMIMGGNPVNCCVPVVPGNRD